Protein AF-A0AAN8DSF7-F1 (afdb_monomer_lite)

Secondary structure (DSSP, 8-state):
----TT-----HHHHHHHHHHHHHHHHHHHHHHHHHHHHHHHHHHHHHHHHHHHHHHHHHHHHHHHHHHHHHHHHHHHHHHHHHHHHHHHHHHHHHHHHHHHHHHHHHHHHHHHHHHHHHT---HHHHHHHHHHHHTSPPP-TT---------TTHHHHHHHHHHHHHHHHHHHHHHHHHHHS---PPP-SHHHHHTT---EEE-GGGS-TTEEEETTTTEEEE--SPPP---S--HHHHHHHHHHHHHHHHHHHHHHHHHHTT-TTS-TTT---------HHHHHHHS-S-------TTTEEE-

pLDDT: mean 76.35, std 17.55, range [38.53, 97.81]

Radius of gyration: 50.3 Å; chains: 1; bounding box: 109×55×156 Å

Sequence (305 aa):
MDEHKGHDTVSAAAERKDKQKEFGKKKLTYLKGMQKKEKQLQQLKQQIKALQFSGDAAVDQNEKAYAEMVRMADERRCATKDLIRVQQKAVVSRAEALVDRLEKDISELRKGQDDLKQLSLTEDHIHFLQSCQAIFDCGEADLSSDVDIEQQTPFDFVKRAISDLRDRMENVSIAIAEISQTIQADPDPQTRQELSLYSSSLSLDPNTAFENLLLSEGNRKGVKALGDLPVFAESSPNTLTEFISGQTKKLKNLCNKEKIELLRDPEKNLLWKRPTRKTISRMYLLTKYPGDTTMEVDPNTATLK

Organism: Champsocephalus gunnari (NCBI:txid52237)

Structure (mmCIF, N/CA/C/O backbone):
data_AF-A0AAN8DSF7-F1
#
_entry.id   AF-A0AAN8DSF7-F1
#
loop_
_atom_site.group_PDB
_atom_site.id
_atom_site.type_symbol
_atom_site.label_atom_id
_atom_site.label_alt_id
_atom_site.label_comp_id
_atom_site.label_asym_id
_atom_site.label_entity_id
_atom_site.label_seq_id
_atom_site.pdbx_PDB_ins_code
_atom_site.Cartn_x
_atom_site.Cartn_y
_atom_site.Cartn_z
_atom_site.occupancy
_atom_site.B_iso_or_equiv
_atom_site.auth_seq_id
_atom_site.auth_comp_id
_atom_site.auth_asym_id
_atom_site.auth_atom_id
_atom_site.pdbx_PDB_model_num
ATOM 1 N N . MET A 1 1 ? -51.689 -4.131 87.679 1.00 47.12 1 MET A N 1
ATOM 2 C CA . MET A 1 1 ? -52.128 -3.731 86.327 1.00 47.12 1 MET A CA 1
ATOM 3 C C . MET A 1 1 ? -51.506 -2.370 86.092 1.00 47.12 1 MET A C 1
ATOM 5 O O . MET A 1 1 ? -52.130 -1.362 86.386 1.00 47.12 1 MET A O 1
ATOM 9 N N . ASP A 1 2 ? -50.219 -2.387 85.747 1.00 44.38 2 ASP A N 1
ATOM 10 C CA . ASP A 1 2 ? -49.396 -1.191 85.574 1.00 44.38 2 ASP A CA 1
ATOM 11 C C . ASP A 1 2 ? -49.855 -0.402 84.351 1.00 44.38 2 ASP A C 1
ATOM 13 O O . ASP A 1 2 ? -49.951 -0.930 83.241 1.00 44.38 2 ASP A O 1
ATOM 17 N N . GLU A 1 3 ? -50.150 0.873 84.580 1.00 53.06 3 GLU A N 1
ATOM 18 C CA . GLU A 1 3 ? -50.449 1.853 83.549 1.00 53.06 3 GLU A CA 1
ATOM 19 C C . GLU A 1 3 ? -49.159 2.266 82.825 1.00 53.06 3 GLU A C 1
ATOM 21 O O . GLU A 1 3 ? -48.517 3.253 83.173 1.00 53.06 3 GLU A O 1
ATOM 26 N N . HIS A 1 4 ? -48.817 1.567 81.743 1.00 54.88 4 HIS A N 1
ATOM 27 C CA . HIS A 1 4 ? -47.947 2.124 80.707 1.00 54.88 4 HIS A CA 1
ATOM 28 C C . HIS A 1 4 ? -48.800 2.657 79.546 1.00 54.88 4 HIS A C 1
ATOM 30 O O . HIS A 1 4 ? -49.004 2.018 78.519 1.00 54.88 4 HIS A O 1
ATOM 36 N N . LYS A 1 5 ? -49.328 3.872 79.731 1.00 57.00 5 LYS A N 1
ATOM 37 C CA . LYS A 1 5 ? -50.212 4.613 78.804 1.00 57.00 5 LYS A CA 1
ATOM 38 C C . LYS A 1 5 ? -49.455 5.321 77.664 1.00 57.00 5 LYS A C 1
ATOM 40 O O . LYS A 1 5 ? -49.836 6.407 77.239 1.00 57.00 5 LYS A O 1
ATOM 45 N N . GLY A 1 6 ? -48.345 4.740 77.208 1.00 57.25 6 GLY A N 1
ATOM 46 C CA . GLY A 1 6 ? -47.413 5.397 76.283 1.00 57.25 6 GLY A CA 1
ATOM 47 C C . GLY A 1 6 ? -47.207 4.701 74.940 1.00 57.25 6 GLY A C 1
ATOM 48 O O . GLY A 1 6 ? -46.442 5.215 74.129 1.00 57.25 6 GLY A O 1
ATOM 49 N N . HIS A 1 7 ? -47.817 3.536 74.699 1.00 61.38 7 HIS A N 1
ATOM 50 C CA . HIS A 1 7 ? -47.551 2.748 73.492 1.00 61.38 7 HIS A CA 1
ATOM 51 C C . HIS A 1 7 ? -48.853 2.429 72.768 1.00 61.38 7 HIS A C 1
ATOM 53 O O . HIS A 1 7 ? -49.717 1.724 73.294 1.00 61.38 7 HIS A O 1
ATOM 59 N N . ASP A 1 8 ? -48.969 2.936 71.545 1.00 61.81 8 ASP A N 1
ATOM 60 C CA . ASP A 1 8 ? -50.033 2.543 70.633 1.00 61.81 8 ASP A CA 1
ATOM 61 C C . ASP A 1 8 ? -49.843 1.059 70.284 1.00 61.81 8 ASP A C 1
ATOM 63 O O . ASP A 1 8 ? -48.877 0.665 69.625 1.00 61.81 8 ASP A O 1
ATOM 67 N N . THR A 1 9 ? -50.703 0.210 70.844 1.00 68.75 9 THR A N 1
ATOM 68 C CA . THR A 1 9 ? -50.577 -1.246 70.746 1.00 68.75 9 THR A CA 1
ATOM 69 C C . THR A 1 9 ? -51.480 -1.728 69.620 1.00 68.75 9 THR A C 1
ATOM 71 O O . THR A 1 9 ? -52.678 -1.936 69.803 1.00 68.75 9 THR A O 1
ATOM 74 N N . VAL A 1 10 ? -50.911 -1.894 68.427 1.00 76.94 10 VAL A N 1
ATOM 75 C CA . VAL A 1 10 ? -51.631 -2.410 67.255 1.00 76.94 10 VAL A CA 1
ATOM 76 C C . VAL A 1 10 ? -51.687 -3.941 67.250 1.00 76.94 10 VAL A C 1
ATOM 78 O O . VAL A 1 10 ? -50.727 -4.627 67.599 1.00 76.94 10 VAL A O 1
ATOM 81 N N . SER A 1 11 ? -52.818 -4.505 66.813 1.00 84.69 11 SER A N 1
ATOM 82 C CA . SER A 1 11 ? -52.944 -5.954 66.603 1.00 84.69 11 SER A CA 1
ATOM 83 C C . SER A 1 11 ? -52.014 -6.425 65.481 1.00 84.69 11 SER A C 1
ATOM 85 O O . SER A 1 11 ? -51.945 -5.802 64.419 1.00 84.69 11 SER A O 1
ATOM 87 N N . ALA A 1 12 ? -51.380 -7.588 65.659 1.00 84.06 12 ALA A N 1
ATOM 88 C CA . ALA A 1 12 ? -50.521 -8.212 64.649 1.00 84.06 12 ALA A CA 1
ATOM 89 C C . ALA A 1 12 ? -51.209 -8.381 63.276 1.00 84.06 12 ALA A C 1
ATOM 91 O O . ALA A 1 12 ? -50.548 -8.332 62.238 1.00 84.06 12 ALA A O 1
ATOM 92 N N . ALA A 1 13 ? -52.538 -8.545 63.242 1.00 87.88 13 ALA A N 1
ATOM 93 C CA . ALA A 1 13 ? -53.300 -8.631 61.995 1.00 87.88 13 ALA A CA 1
ATOM 94 C C . ALA A 1 13 ? -53.377 -7.285 61.245 1.00 87.88 13 ALA A C 1
ATOM 96 O O . ALA A 1 13 ? -53.315 -7.268 60.013 1.00 87.88 13 ALA A O 1
ATOM 97 N N . ALA A 1 14 ? -53.485 -6.168 61.974 1.00 86.25 14 ALA A N 1
ATOM 98 C CA . ALA A 1 14 ? -53.486 -4.824 61.398 1.00 86.25 14 ALA A CA 1
ATOM 99 C C . ALA A 1 14 ? -52.092 -4.462 60.856 1.00 86.25 14 ALA A C 1
ATOM 101 O O . ALA A 1 14 ? -51.975 -4.118 59.680 1.00 86.25 14 ALA A O 1
ATOM 102 N N . GLU A 1 15 ? -51.038 -4.685 61.652 1.00 88.69 15 GLU A N 1
ATOM 103 C CA . GLU A 1 15 ? -49.641 -4.466 61.239 1.00 88.69 15 GLU A CA 1
ATOM 104 C C . GLU A 1 15 ? -49.281 -5.311 60.003 1.00 88.69 15 GLU A C 1
ATOM 106 O O . GLU A 1 15 ? -48.722 -4.808 59.026 1.00 88.69 15 GLU A O 1
ATOM 111 N N . ARG A 1 16 ? -49.685 -6.592 59.971 1.00 91.38 16 ARG A N 1
ATOM 112 C CA . ARG A 1 16 ? -49.489 -7.462 58.798 1.00 91.38 16 ARG A CA 1
ATOM 113 C C . ARG A 1 16 ? -50.164 -6.900 57.550 1.00 91.38 16 ARG A C 1
ATOM 115 O O . ARG A 1 16 ? -49.560 -6.928 56.479 1.00 91.38 16 ARG A O 1
ATOM 122 N N . LYS A 1 17 ? -51.403 -6.409 57.659 1.00 92.12 17 LYS A N 1
ATOM 123 C CA . LYS A 1 17 ? -52.155 -5.852 56.523 1.00 92.12 17 LYS A CA 1
ATOM 124 C C . LYS A 1 17 ? -51.461 -4.617 55.948 1.00 92.12 17 LYS A C 1
ATOM 126 O O . LYS A 1 17 ? -51.381 -4.486 54.725 1.00 92.12 17 LYS A O 1
ATOM 131 N N . ASP A 1 18 ? -50.927 -3.746 56.798 1.00 89.88 18 ASP A N 1
ATOM 132 C CA . ASP A 1 18 ? -50.206 -2.555 56.349 1.00 89.88 18 ASP A CA 1
ATOM 133 C C . ASP A 1 18 ? -48.831 -2.895 55.767 1.00 89.88 18 ASP A C 1
ATOM 135 O O . ASP A 1 18 ? -48.509 -2.431 54.665 1.00 89.88 18 ASP A O 1
ATOM 139 N N . LYS A 1 19 ? -48.086 -3.829 56.376 1.00 93.06 19 LYS A N 1
ATOM 140 C CA . LYS A 1 19 ? -46.865 -4.383 55.768 1.00 93.06 19 LYS A CA 1
ATOM 141 C C . LYS A 1 19 ? -47.146 -5.023 54.413 1.00 93.06 19 LYS A C 1
ATOM 143 O O . LYS A 1 19 ? -46.382 -4.828 53.474 1.00 93.06 19 LYS A O 1
ATOM 148 N N . GLN A 1 20 ? -48.265 -5.724 54.249 1.00 91.50 20 GLN A N 1
ATOM 149 C CA . GLN A 1 20 ? -48.623 -6.368 52.984 1.00 91.50 20 GLN A CA 1
ATOM 150 C C . GLN A 1 20 ? -48.912 -5.355 51.861 1.00 91.50 20 GLN A C 1
ATOM 152 O O . GLN A 1 20 ? -48.559 -5.605 50.704 1.00 91.50 20 GLN A O 1
ATOM 157 N N . LYS A 1 21 ? -49.452 -4.170 52.189 1.00 92.81 21 LYS A N 1
ATOM 158 C CA . LYS A 1 21 ? -49.548 -3.044 51.240 1.00 92.81 21 LYS A CA 1
ATOM 159 C C . LYS A 1 21 ? -48.166 -2.494 50.869 1.00 92.81 21 LYS A C 1
ATOM 161 O O . LYS A 1 21 ? -47.919 -2.243 49.688 1.00 92.81 21 LYS A O 1
ATOM 166 N N . GLU A 1 22 ? -47.256 -2.322 51.836 1.00 93.75 22 GLU A N 1
ATOM 167 C CA . GLU A 1 22 ? -45.863 -1.922 51.559 1.00 93.75 22 GLU A CA 1
ATOM 168 C C . GLU A 1 22 ? -45.143 -2.939 50.664 1.00 93.75 22 GLU A C 1
ATOM 170 O O . GLU A 1 22 ? -44.497 -2.547 49.690 1.00 93.75 22 GLU A O 1
ATOM 175 N N . PHE A 1 23 ? -45.308 -4.239 50.926 1.00 93.00 23 PHE A N 1
ATOM 176 C CA . PHE A 1 23 ? -44.781 -5.314 50.082 1.00 93.00 23 PHE A CA 1
ATOM 177 C C . PHE A 1 23 ? -45.303 -5.214 48.648 1.00 93.00 23 PHE A C 1
ATOM 179 O O . PHE A 1 23 ? -44.517 -5.329 47.707 1.00 93.00 23 PHE A O 1
ATOM 186 N N . GLY A 1 24 ? -46.599 -4.944 48.462 1.00 93.81 24 GLY A N 1
ATOM 187 C CA . GLY A 1 24 ? -47.187 -4.713 47.140 1.00 93.81 24 GLY A CA 1
ATOM 188 C C . GLY A 1 24 ? -46.525 -3.549 46.393 1.00 93.81 24 GLY A C 1
ATOM 189 O O . GLY A 1 24 ? -46.133 -3.702 45.233 1.00 93.81 24 GLY A O 1
ATOM 190 N N . LYS A 1 25 ? -46.313 -2.411 47.072 1.00 94.50 25 LYS A N 1
ATOM 191 C CA . LYS A 1 25 ? -45.595 -1.250 46.511 1.00 94.50 25 LYS A CA 1
ATOM 192 C C . LYS A 1 25 ? -44.149 -1.604 46.149 1.00 94.50 25 LYS A C 1
ATOM 194 O O . LYS A 1 25 ? -43.710 -1.315 45.039 1.00 94.50 25 LYS A O 1
ATOM 199 N N . LYS A 1 26 ? -43.424 -2.279 47.049 1.00 95.38 26 LYS A N 1
ATOM 200 C CA . LYS A 1 26 ? -42.032 -2.709 46.834 1.00 95.38 26 LYS A CA 1
ATOM 201 C C . LYS A 1 26 ? -41.919 -3.675 45.648 1.00 95.38 26 LYS A C 1
ATOM 203 O O . LYS A 1 26 ? -41.046 -3.496 44.803 1.00 95.38 26 LYS A O 1
ATOM 208 N N . LYS A 1 27 ? -42.836 -4.645 45.538 1.00 95.88 27 LYS A N 1
ATOM 209 C CA . LYS A 1 27 ? -42.926 -5.593 44.415 1.00 95.88 27 LYS A CA 1
ATOM 210 C C . LYS A 1 27 ? -43.109 -4.865 43.084 1.00 95.88 27 LYS A C 1
ATOM 212 O O . LYS A 1 27 ? -42.399 -5.164 42.129 1.00 95.88 27 LYS A O 1
ATOM 217 N N . LEU A 1 28 ? -44.003 -3.875 43.029 1.00 96.50 28 LEU A N 1
ATOM 218 C CA . LEU A 1 28 ? -44.205 -3.065 41.825 1.00 96.50 28 LEU A CA 1
ATOM 219 C C . LEU A 1 28 ? -42.947 -2.262 41.455 1.00 96.50 28 LEU A C 1
ATOM 221 O O . LEU A 1 28 ? -42.597 -2.184 40.278 1.00 96.50 28 LEU A O 1
ATOM 225 N N . THR A 1 29 ? -42.242 -1.702 42.443 1.00 96.62 29 THR A N 1
ATOM 226 C CA . THR A 1 29 ? -40.963 -1.010 42.223 1.00 96.62 29 THR A CA 1
ATOM 227 C C . THR A 1 29 ? -39.908 -1.944 41.633 1.00 96.62 29 THR A C 1
ATOM 229 O O . THR A 1 29 ? -39.244 -1.564 40.669 1.00 96.62 29 THR A O 1
ATOM 232 N N . TYR A 1 30 ? -39.782 -3.174 42.147 1.00 96.00 30 TYR A N 1
ATOM 233 C CA . TYR A 1 30 ? -38.860 -4.167 41.588 1.00 96.00 30 TYR A CA 1
ATOM 234 C C . TYR A 1 30 ? -39.216 -4.544 40.149 1.00 96.00 30 TYR A C 1
ATOM 236 O O . TYR A 1 30 ? -38.328 -4.542 39.301 1.00 96.00 30 TYR A O 1
ATOM 244 N N . LEU A 1 31 ? -40.496 -4.788 39.846 1.00 96.75 31 LEU A N 1
ATOM 245 C CA . LEU A 1 31 ? -40.939 -5.113 38.484 1.00 96.75 31 LEU A CA 1
ATOM 246 C C . LEU A 1 31 ? -40.618 -3.987 37.489 1.00 96.75 31 LEU A C 1
ATOM 248 O O . LEU A 1 31 ? -40.045 -4.243 36.433 1.00 96.75 31 LEU A O 1
ATOM 252 N N . LYS A 1 32 ? -40.908 -2.729 37.848 1.00 96.75 32 LYS A N 1
ATOM 253 C CA . LYS A 1 32 ? -40.559 -1.561 37.017 1.00 96.75 32 LYS A CA 1
ATOM 254 C C . LYS A 1 32 ? -39.046 -1.418 36.835 1.00 96.75 32 LYS A C 1
ATOM 256 O O . LYS A 1 32 ? -38.578 -1.106 35.741 1.00 96.75 32 LYS A O 1
ATOM 261 N N . GLY A 1 33 ? -38.277 -1.641 37.903 1.00 97.62 33 GLY A N 1
ATOM 262 C CA . GLY A 1 33 ? -36.816 -1.605 37.867 1.00 97.62 33 GLY A CA 1
ATOM 263 C C . GLY A 1 33 ? -36.230 -2.674 36.945 1.00 97.62 33 GLY A C 1
ATOM 264 O O . GLY A 1 33 ? -35.367 -2.364 36.127 1.00 97.62 33 GLY A O 1
ATOM 265 N N . MET A 1 34 ? -36.744 -3.901 37.033 1.00 97.00 34 MET A N 1
ATOM 266 C CA . MET A 1 34 ? -36.345 -5.032 36.197 1.00 97.00 34 MET A CA 1
ATOM 267 C C . MET A 1 34 ? -36.630 -4.759 34.719 1.00 97.00 34 MET A C 1
ATOM 269 O O . MET A 1 34 ? -35.710 -4.828 33.913 1.00 97.00 34 MET A O 1
ATOM 273 N N . GLN A 1 35 ? -37.840 -4.305 34.380 1.00 97.12 35 GLN A N 1
ATOM 274 C CA . GLN A 1 35 ? -38.197 -3.956 33.001 1.00 97.12 35 GLN A CA 1
ATOM 275 C C . GLN A 1 35 ? -37.290 -2.851 32.427 1.00 97.12 35 GLN A C 1
ATOM 277 O O . GLN A 1 35 ? -36.843 -2.919 31.281 1.00 97.12 35 GLN A O 1
ATOM 282 N N . LYS A 1 36 ? -36.969 -1.824 33.230 1.00 97.62 36 LYS A N 1
ATOM 283 C CA . LYS A 1 36 ? -36.028 -0.770 32.821 1.00 97.62 36 LYS A CA 1
ATOM 284 C C . LYS A 1 36 ? -34.630 -1.342 32.564 1.00 97.62 36 LYS A C 1
ATOM 286 O O . LYS A 1 36 ? -34.002 -0.968 31.576 1.00 97.62 36 LYS A O 1
ATOM 291 N N . LYS A 1 37 ? -34.148 -2.233 33.434 1.00 97.06 37 LYS A N 1
ATOM 292 C CA . LYS A 1 37 ? -32.833 -2.876 33.308 1.00 97.06 37 LYS A CA 1
ATOM 293 C C . LYS A 1 37 ? -32.760 -3.819 32.106 1.00 97.06 37 LYS A C 1
ATOM 295 O O . LYS A 1 37 ? -31.761 -3.783 31.399 1.00 97.06 37 LYS A O 1
ATOM 300 N N . GLU A 1 38 ? -33.814 -4.577 31.819 1.00 97.06 38 GLU A N 1
ATOM 301 C CA . GLU A 1 38 ? -33.919 -5.414 30.614 1.00 97.06 38 GLU A CA 1
ATOM 302 C C . GLU A 1 38 ? -33.838 -4.572 29.338 1.00 97.06 38 GLU A C 1
ATOM 304 O O . GLU A 1 38 ? -33.062 -4.894 28.438 1.00 97.06 38 GLU A O 1
ATOM 309 N N . LYS A 1 39 ? -34.553 -3.438 29.288 1.00 97.38 39 LYS A N 1
ATOM 310 C CA . LYS A 1 39 ? -34.472 -2.502 28.157 1.00 97.38 39 LYS A CA 1
ATOM 311 C C . LYS A 1 39 ? -33.063 -1.924 27.989 1.00 97.38 39 LYS A C 1
ATOM 313 O O . LYS A 1 39 ? -32.550 -1.877 26.875 1.00 97.38 39 LYS A O 1
ATOM 318 N N . GLN A 1 40 ? -32.422 -1.514 29.087 1.00 96.38 40 GLN A N 1
ATOM 319 C CA . GLN A 1 40 ? -31.035 -1.029 29.064 1.00 96.38 40 GLN A CA 1
ATOM 320 C C . GLN A 1 40 ? -30.061 -2.109 28.575 1.00 96.38 40 GLN A C 1
ATOM 322 O O . GLN A 1 40 ? -29.182 -1.818 27.770 1.00 96.38 40 GLN A O 1
ATOM 327 N N . LEU A 1 41 ? -30.237 -3.357 29.017 1.00 96.38 41 LEU A N 1
ATOM 328 C CA . LEU A 1 41 ? -29.409 -4.485 28.598 1.00 96.38 41 LEU A CA 1
ATOM 329 C C . LEU A 1 41 ? -29.556 -4.771 27.099 1.00 96.38 41 LEU A C 1
ATOM 331 O O . LEU A 1 41 ? -28.557 -4.997 26.419 1.00 96.38 41 LEU A O 1
ATOM 335 N N . GLN A 1 42 ? -30.782 -4.754 26.573 1.00 96.50 42 GLN A N 1
ATOM 336 C CA . GLN A 1 42 ? -31.028 -4.927 25.139 1.00 96.50 42 GLN A CA 1
ATOM 337 C C . GLN A 1 42 ? -30.379 -3.809 24.316 1.00 96.50 42 GLN A C 1
ATOM 339 O O . GLN A 1 42 ? -29.700 -4.097 23.332 1.00 96.50 42 GLN A O 1
ATOM 344 N N . GLN A 1 43 ? -30.526 -2.555 24.752 1.00 97.38 43 GLN A N 1
ATOM 345 C CA . GLN A 1 43 ? -29.904 -1.409 24.091 1.00 97.38 43 GLN A CA 1
ATOM 346 C C . GLN A 1 43 ? -28.374 -1.523 24.081 1.00 97.38 43 GLN A C 1
ATOM 348 O O . GLN A 1 43 ? -27.758 -1.337 23.035 1.00 97.38 43 GLN A O 1
ATOM 353 N N . LEU A 1 44 ? -27.764 -1.895 25.211 1.00 96.06 44 LEU A N 1
ATOM 354 C CA . LEU A 1 44 ? -26.314 -2.057 25.306 1.00 96.06 44 LEU A CA 1
ATOM 355 C C . LEU A 1 44 ? -25.809 -3.182 24.392 1.00 96.06 44 LEU A C 1
ATOM 357 O O . LEU A 1 44 ? -24.833 -2.999 23.673 1.00 96.06 44 LEU A O 1
ATOM 361 N N . LYS A 1 45 ? -26.509 -4.324 24.348 1.00 95.88 45 LYS A N 1
ATOM 362 C CA . LYS A 1 45 ? -26.184 -5.420 23.419 1.00 95.88 45 LYS A CA 1
ATOM 363 C C . LYS A 1 45 ? -26.230 -4.970 21.959 1.00 95.88 45 LYS A C 1
ATOM 365 O O . LYS A 1 45 ? -25.397 -5.398 21.166 1.00 95.88 45 LYS A O 1
ATOM 370 N N . GLN A 1 46 ? -27.193 -4.125 21.597 1.00 96.56 46 GLN A N 1
ATOM 371 C CA . GLN A 1 46 ? -27.287 -3.585 20.244 1.00 96.56 46 GLN A CA 1
ATOM 372 C C . GLN A 1 46 ? -26.153 -2.597 19.944 1.00 96.56 46 GLN A C 1
ATOM 374 O O . GLN A 1 46 ? -25.582 -2.657 18.860 1.00 96.56 46 GLN A O 1
ATOM 379 N N . GLN A 1 47 ? -25.791 -1.738 20.900 1.00 96.25 47 GLN A N 1
ATOM 380 C CA . GLN A 1 47 ? -24.666 -0.808 20.760 1.00 96.25 47 GLN A CA 1
ATOM 381 C C . GLN A 1 47 ? -23.329 -1.537 20.601 1.00 96.25 47 GLN A C 1
ATOM 383 O O . GLN A 1 47 ? -22.550 -1.164 19.734 1.00 96.25 47 GLN A O 1
ATOM 388 N N . ILE A 1 48 ? -23.093 -2.605 21.372 1.00 93.62 48 ILE A N 1
ATOM 389 C CA . ILE A 1 48 ? -21.889 -3.440 21.239 1.00 93.62 48 ILE A CA 1
ATOM 390 C C . ILE A 1 48 ? -21.803 -4.033 19.830 1.00 93.62 48 ILE A C 1
ATOM 392 O O . ILE A 1 48 ? -20.772 -3.909 19.179 1.00 93.62 48 ILE A O 1
ATOM 396 N N . LYS A 1 49 ? -22.897 -4.614 19.324 1.00 95.56 49 LYS A N 1
ATOM 397 C CA . LYS A 1 49 ? -22.931 -5.151 17.955 1.00 95.56 49 LYS A CA 1
ATOM 398 C C . LYS A 1 49 ? -22.686 -4.070 16.906 1.00 95.56 49 LYS A C 1
ATOM 400 O O . LYS A 1 49 ? -21.933 -4.294 15.970 1.00 95.56 49 LYS A O 1
ATOM 405 N N . ALA A 1 50 ? -23.317 -2.906 17.054 1.00 96.50 50 ALA A N 1
ATOM 406 C CA . ALA A 1 50 ? -23.122 -1.791 16.133 1.00 96.50 50 ALA A CA 1
ATOM 407 C C . ALA A 1 50 ? -21.663 -1.310 16.123 1.00 96.50 50 ALA A C 1
ATOM 409 O O . ALA A 1 50 ? -21.129 -1.027 15.056 1.00 96.50 50 ALA A O 1
ATOM 410 N N . LEU A 1 51 ? -21.011 -1.268 17.290 1.00 93.88 51 LEU A N 1
ATOM 411 C CA . LEU A 1 51 ? -19.595 -0.933 17.408 1.00 93.88 51 LEU A CA 1
ATOM 412 C C . LEU A 1 51 ? -18.707 -1.979 16.723 1.00 93.88 51 LEU A C 1
ATOM 414 O O . LEU A 1 51 ? -17.804 -1.596 15.990 1.00 93.88 51 LEU A O 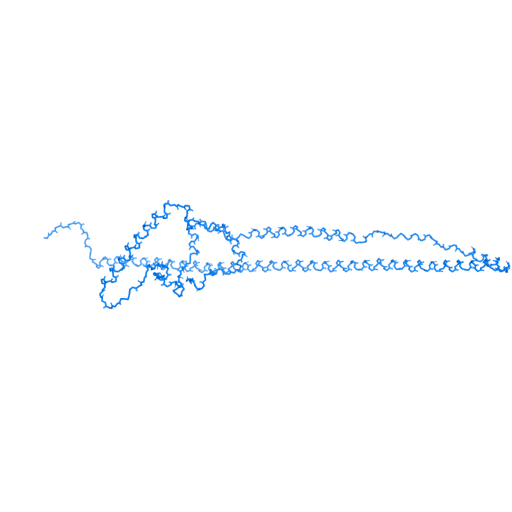1
ATOM 418 N N . GLN A 1 52 ? -18.991 -3.272 16.912 1.00 93.69 52 GLN A N 1
ATOM 419 C CA . GLN A 1 52 ? -18.276 -4.359 16.232 1.00 93.69 52 GLN A CA 1
ATOM 420 C C . GLN A 1 52 ? -18.380 -4.225 14.709 1.00 93.69 52 GLN A C 1
ATOM 422 O O . GLN A 1 52 ? -17.358 -4.107 14.045 1.00 93.69 52 GLN A O 1
ATOM 427 N N . PHE A 1 53 ? -19.598 -4.105 14.168 1.00 96.75 53 PHE A N 1
ATOM 428 C CA . PHE A 1 53 ? -19.797 -3.909 12.728 1.00 96.75 53 PHE A CA 1
ATOM 429 C C . PHE A 1 53 ? -19.124 -2.639 12.199 1.00 96.75 53 PHE A C 1
ATOM 431 O O . PHE A 1 53 ? -18.604 -2.634 11.088 1.00 96.75 53 PHE A O 1
ATOM 438 N N . SER A 1 54 ? -19.140 -1.553 12.976 1.00 96.00 54 SER A N 1
ATOM 439 C CA . SER A 1 54 ? -18.448 -0.320 12.602 1.00 96.00 54 SER A CA 1
ATOM 440 C C . SER A 1 54 ? -16.929 -0.500 12.572 1.00 96.00 54 SER A C 1
ATOM 442 O O . SER A 1 54 ? -16.281 0.100 11.719 1.00 96.00 54 SER A O 1
ATOM 444 N N . GLY A 1 55 ? -16.370 -1.284 13.497 1.00 92.12 55 GLY A N 1
ATOM 445 C CA . GLY A 1 55 ? -14.950 -1.627 13.526 1.00 92.12 55 GLY A CA 1
ATOM 446 C C . GLY A 1 55 ? -14.552 -2.473 12.320 1.00 92.12 55 GLY A C 1
ATOM 447 O O . GLY A 1 55 ? -13.636 -2.091 11.597 1.00 92.12 55 GLY A O 1
ATOM 448 N N . ASP A 1 56 ? -15.296 -3.547 12.050 1.00 95.56 56 ASP A N 1
ATOM 449 C CA . ASP A 1 56 ? -15.068 -4.423 10.893 1.00 95.56 56 ASP A CA 1
ATOM 450 C C . ASP A 1 56 ? -15.141 -3.632 9.578 1.00 95.56 56 ASP A C 1
ATOM 452 O O . ASP A 1 56 ? -14.251 -3.723 8.737 1.00 95.56 56 ASP A O 1
ATOM 456 N N . ALA A 1 57 ? -16.146 -2.760 9.432 1.00 96.81 57 ALA A N 1
ATOM 457 C CA . ALA A 1 57 ? -16.280 -1.910 8.252 1.00 96.81 57 ALA A CA 1
ATOM 458 C C . ALA A 1 57 ? -15.104 -0.931 8.079 1.00 96.81 57 ALA A C 1
ATOM 460 O O . ALA A 1 57 ? -14.711 -0.646 6.947 1.00 96.81 57 ALA A O 1
ATOM 461 N N . ALA A 1 58 ? -14.542 -0.406 9.173 1.00 93.44 58 ALA A N 1
ATOM 462 C CA . ALA A 1 58 ? -13.371 0.465 9.114 1.00 93.44 58 ALA A CA 1
ATOM 463 C C . ALA A 1 58 ? -12.109 -0.305 8.687 1.00 93.44 58 ALA A C 1
ATOM 465 O O . ALA A 1 58 ? -11.323 0.215 7.893 1.00 93.44 58 ALA A O 1
ATOM 466 N N . VAL A 1 59 ? -11.940 -1.545 9.162 1.00 94.19 59 VAL A N 1
ATOM 467 C CA . VAL A 1 59 ? -10.856 -2.444 8.731 1.00 94.19 59 VAL A CA 1
ATOM 468 C C . VAL A 1 59 ? -11.000 -2.783 7.247 1.00 94.19 59 VAL A C 1
ATOM 470 O O . VAL A 1 59 ? -10.055 -2.587 6.490 1.00 94.19 59 VAL A O 1
ATOM 473 N N . ASP A 1 60 ? -12.189 -3.180 6.795 1.00 97.00 60 ASP A N 1
ATOM 474 C CA . ASP A 1 60 ? -12.440 -3.499 5.384 1.00 97.00 60 ASP A CA 1
ATOM 475 C C . ASP A 1 60 ? -12.152 -2.308 4.457 1.00 97.00 60 ASP A C 1
ATOM 477 O O . ASP A 1 60 ? -11.570 -2.461 3.380 1.00 97.00 60 ASP A O 1
ATOM 481 N N . GLN A 1 61 ? -12.543 -1.097 4.865 1.00 95.62 61 GLN A N 1
ATOM 482 C CA . GLN A 1 61 ? -12.237 0.121 4.112 1.00 95.62 61 GLN A CA 1
ATOM 483 C C . GLN A 1 61 ? -10.734 0.407 4.061 1.00 95.62 61 GLN A C 1
ATOM 485 O O . GLN A 1 61 ? -10.235 0.823 3.014 1.00 95.62 61 GLN A O 1
ATOM 490 N N . ASN A 1 62 ? -10.019 0.175 5.164 1.00 93.44 62 ASN A N 1
ATOM 491 C CA . ASN A 1 62 ? -8.570 0.321 5.228 1.00 93.44 62 ASN A CA 1
ATOM 492 C C . ASN A 1 62 ? -7.873 -0.654 4.266 1.00 93.44 62 ASN A C 1
ATOM 494 O O . ASN A 1 62 ? -7.120 -0.217 3.394 1.00 93.44 62 ASN A O 1
ATOM 498 N N . GLU A 1 63 ? -8.201 -1.944 4.351 1.00 96.38 63 GLU A N 1
ATOM 499 C CA . GLU A 1 63 ? -7.649 -2.992 3.486 1.00 96.38 63 GLU A CA 1
ATOM 500 C C . GLU A 1 63 ? -7.926 -2.712 2.006 1.00 96.38 63 GLU A C 1
ATOM 502 O O . GLU A 1 63 ? -7.030 -2.793 1.160 1.00 96.38 63 GLU A O 1
ATOM 507 N N . LYS A 1 64 ? -9.154 -2.293 1.679 1.00 97.62 64 LYS A N 1
ATOM 508 C CA . LYS A 1 64 ? -9.520 -1.916 0.311 1.00 97.62 64 LYS A CA 1
ATOM 509 C C . LYS A 1 64 ? -8.683 -0.743 -0.205 1.00 97.62 64 LYS A C 1
ATOM 511 O O . LYS A 1 64 ? -8.191 -0.802 -1.333 1.00 97.62 64 LYS A O 1
ATOM 516 N N . ALA A 1 65 ? -8.499 0.303 0.602 1.00 94.12 65 ALA A N 1
ATOM 517 C CA . ALA A 1 65 ? -7.695 1.459 0.217 1.00 94.12 65 ALA A CA 1
ATOM 518 C C . ALA A 1 65 ? -6.231 1.067 -0.056 1.00 94.12 65 ALA A C 1
ATOM 520 O O . ALA A 1 65 ? -5.655 1.491 -1.061 1.00 94.12 65 ALA A O 1
ATOM 521 N N . TYR A 1 66 ? -5.636 0.216 0.786 1.00 93.88 66 TYR A N 1
ATOM 522 C CA . TYR A 1 66 ? -4.279 -0.291 0.561 1.00 93.88 66 TYR A CA 1
ATOM 523 C C . TYR A 1 66 ? -4.171 -1.164 -0.686 1.00 93.88 66 TYR A C 1
ATOM 525 O O . TYR A 1 66 ? -3.247 -0.971 -1.479 1.00 93.88 66 TYR A O 1
ATOM 533 N N . ALA A 1 67 ? -5.125 -2.067 -0.915 1.00 97.06 67 ALA A N 1
ATOM 534 C CA . ALA A 1 67 ? -5.152 -2.890 -2.121 1.00 97.06 67 ALA A CA 1
ATOM 535 C C . ALA A 1 67 ? -5.205 -2.032 -3.399 1.00 97.06 67 ALA A C 1
ATOM 537 O O . ALA A 1 67 ? -4.473 -2.289 -4.360 1.00 97.06 67 ALA A O 1
ATOM 538 N N . GLU A 1 68 ? -6.020 -0.974 -3.405 1.00 96.94 68 GLU A N 1
ATOM 539 C CA . GLU A 1 68 ? -6.106 -0.031 -4.523 1.00 96.94 68 GLU A CA 1
ATOM 540 C C . GLU A 1 68 ? -4.797 0.744 -4.735 1.00 96.94 68 GLU A C 1
ATOM 542 O O . GLU A 1 68 ? -4.334 0.853 -5.874 1.00 96.94 68 GLU A O 1
ATOM 547 N N . MET A 1 69 ? -4.165 1.234 -3.661 1.00 93.56 69 MET A N 1
ATOM 548 C CA . MET A 1 69 ? -2.868 1.920 -3.732 1.00 93.56 69 MET A CA 1
ATOM 549 C C . MET A 1 69 ? -1.774 1.019 -4.316 1.00 93.56 69 MET A C 1
ATOM 551 O O . MET A 1 69 ? -1.053 1.440 -5.225 1.00 93.56 69 MET A O 1
ATOM 555 N N . VAL A 1 70 ? -1.680 -0.229 -3.847 1.00 95.25 70 VAL A N 1
ATOM 556 C CA . VAL A 1 70 ? -0.710 -1.212 -4.352 1.00 95.25 70 VAL A CA 1
ATOM 557 C C . VAL A 1 70 ? -0.948 -1.498 -5.832 1.00 95.25 70 VAL A C 1
ATOM 559 O O . VAL A 1 70 ? 0.002 -1.462 -6.616 1.00 95.25 70 VAL A O 1
ATOM 562 N N . ARG A 1 71 ? -2.206 -1.717 -6.239 1.00 97.81 71 ARG A N 1
ATOM 563 C CA . ARG A 1 71 ? -2.557 -1.962 -7.645 1.00 97.81 71 ARG A CA 1
ATOM 564 C C . ARG A 1 71 ? -2.126 -0.801 -8.543 1.00 97.81 71 ARG A C 1
ATOM 566 O O . ARG A 1 71 ? -1.457 -1.025 -9.548 1.00 97.81 71 ARG A O 1
ATOM 573 N N . MET A 1 72 ? -2.464 0.436 -8.176 1.00 96.00 72 MET A N 1
ATOM 574 C CA . MET A 1 72 ? -2.097 1.622 -8.962 1.00 96.00 72 MET A CA 1
ATOM 575 C C . MET A 1 72 ? -0.578 1.813 -9.055 1.00 96.00 72 MET A C 1
ATOM 577 O O . MET A 1 72 ? -0.056 2.159 -10.120 1.00 96.00 72 MET A O 1
ATOM 581 N N . ALA A 1 73 ? 0.144 1.584 -7.954 1.00 94.12 73 ALA A N 1
ATOM 582 C CA . ALA A 1 73 ? 1.600 1.660 -7.937 1.00 94.12 73 ALA A CA 1
ATOM 583 C C . ALA A 1 73 ? 2.231 0.602 -8.857 1.00 94.12 73 ALA A C 1
ATOM 585 O O . ALA A 1 73 ? 3.153 0.917 -9.613 1.00 94.12 73 ALA A O 1
ATOM 586 N N . ASP A 1 74 ? 1.712 -0.629 -8.839 1.00 96.44 74 ASP A N 1
ATOM 587 C CA . ASP A 1 74 ? 2.200 -1.716 -9.685 1.00 96.44 74 ASP A CA 1
ATOM 588 C C . ASP A 1 74 ? 1.949 -1.454 -11.176 1.00 96.44 74 ASP A C 1
ATOM 590 O O . ASP A 1 74 ? 2.869 -1.574 -11.988 1.00 96.44 74 ASP A O 1
ATOM 594 N N . GLU A 1 75 ? 0.747 -0.992 -11.530 1.00 97.12 75 GLU A N 1
ATOM 595 C CA . GLU A 1 75 ? 0.393 -0.601 -12.900 1.00 97.12 75 GLU A CA 1
ATOM 596 C C . GLU A 1 75 ? 1.332 0.485 -13.430 1.00 97.12 75 GLU A C 1
ATOM 598 O O . GLU A 1 75 ? 1.890 0.368 -14.527 1.00 97.12 75 GLU A O 1
ATOM 603 N N . ARG A 1 76 ? 1.580 1.528 -12.628 1.00 93.81 76 ARG A N 1
ATOM 604 C CA . ARG A 1 76 ? 2.475 2.620 -13.018 1.00 93.81 76 ARG A CA 1
ATOM 605 C C . ARG A 1 76 ? 3.931 2.169 -13.116 1.00 93.81 76 ARG A C 1
ATOM 607 O O . ARG A 1 76 ? 4.640 2.609 -14.027 1.00 93.81 76 ARG A O 1
ATOM 614 N N . ARG A 1 77 ? 4.382 1.286 -12.221 1.00 94.69 77 ARG A N 1
ATOM 615 C CA . ARG A 1 77 ? 5.712 0.660 -12.276 1.00 94.69 77 ARG A CA 1
ATOM 616 C C . ARG A 1 77 ? 5.894 -0.121 -13.577 1.00 94.69 77 ARG A C 1
ATOM 618 O O . ARG A 1 77 ? 6.906 0.067 -14.253 1.00 94.69 77 ARG A O 1
ATOM 625 N N . CYS A 1 78 ? 4.924 -0.959 -13.941 1.00 96.75 78 CYS A N 1
ATOM 626 C CA . CYS A 1 78 ? 4.946 -1.746 -15.173 1.00 96.75 78 CYS A CA 1
ATOM 627 C C . CYS A 1 78 ? 4.976 -0.842 -16.414 1.00 96.75 78 CYS A C 1
ATOM 629 O O . CYS A 1 78 ? 5.893 -0.962 -17.225 1.00 96.75 78 CYS A O 1
ATOM 631 N N . ALA A 1 79 ? 4.084 0.149 -16.495 1.00 95.62 79 ALA A N 1
ATOM 632 C CA . ALA A 1 79 ? 4.062 1.109 -17.601 1.00 95.62 79 ALA A CA 1
ATOM 633 C C . ALA A 1 79 ? 5.391 1.877 -17.753 1.00 95.62 79 ALA A C 1
ATOM 635 O O . ALA A 1 79 ? 5.895 2.059 -18.861 1.00 95.62 79 ALA A O 1
ATOM 636 N N . THR A 1 80 ? 5.996 2.297 -16.637 1.00 94.12 80 THR A N 1
ATOM 637 C CA . THR A 1 80 ? 7.283 3.015 -16.638 1.00 94.12 80 THR A CA 1
ATOM 638 C C . THR A 1 80 ? 8.419 2.117 -17.128 1.00 94.12 80 THR A C 1
ATOM 640 O O . THR A 1 80 ? 9.241 2.540 -17.939 1.00 94.12 80 THR A O 1
ATOM 643 N N . LYS A 1 81 ? 8.451 0.858 -16.678 1.00 96.00 81 LYS A N 1
ATOM 644 C CA . LYS A 1 81 ? 9.426 -0.148 -17.119 1.00 96.00 81 LYS A CA 1
ATOM 645 C C . LYS A 1 81 ? 9.338 -0.411 -18.622 1.00 96.00 81 LYS A C 1
ATOM 647 O O . LYS A 1 81 ? 10.375 -0.502 -19.280 1.00 96.00 81 LYS A O 1
ATOM 652 N N . ASP A 1 82 ? 8.129 -0.517 -19.162 1.00 96.25 82 ASP A N 1
ATOM 653 C CA . ASP A 1 82 ? 7.929 -0.755 -20.591 1.00 96.25 82 ASP A CA 1
ATOM 654 C C . ASP A 1 82 ? 8.351 0.455 -21.428 1.00 96.25 82 ASP A C 1
ATOM 656 O O . ASP A 1 82 ? 9.056 0.288 -22.423 1.00 96.25 82 ASP A O 1
ATOM 660 N N . LEU A 1 83 ? 8.046 1.676 -20.978 1.00 93.81 83 LEU A N 1
ATOM 661 C CA . LEU A 1 83 ? 8.498 2.896 -21.649 1.00 93.81 83 LEU A CA 1
ATOM 662 C C . LEU A 1 83 ? 10.031 3.004 -21.694 1.00 93.81 83 LEU A C 1
ATOM 664 O O . LEU A 1 83 ? 10.594 3.325 -22.740 1.00 93.81 83 LEU A O 1
ATOM 668 N N . ILE A 1 84 ? 10.716 2.684 -20.588 1.00 93.44 84 ILE A N 1
ATOM 669 C CA . ILE A 1 84 ? 12.188 2.651 -20.536 1.00 93.44 84 ILE A CA 1
ATOM 670 C C . ILE A 1 84 ? 12.736 1.668 -21.572 1.00 93.44 84 ILE A C 1
ATOM 672 O O . ILE A 1 84 ? 13.662 2.009 -22.303 1.00 93.44 84 ILE A O 1
ATOM 676 N N . ARG A 1 85 ? 12.154 0.467 -21.673 1.00 95.75 85 ARG A N 1
ATOM 677 C CA . ARG A 1 85 ? 12.584 -0.557 -22.638 1.00 95.75 85 ARG A CA 1
ATOM 678 C C . ARG A 1 85 ? 12.367 -0.123 -24.083 1.00 95.75 85 ARG A C 1
ATOM 680 O O . ARG A 1 85 ? 13.249 -0.338 -24.910 1.00 95.75 85 ARG A O 1
ATOM 687 N N . VAL A 1 86 ? 11.221 0.490 -24.386 1.00 93.88 86 VAL A N 1
ATOM 688 C CA . VAL A 1 86 ? 10.924 1.023 -25.725 1.00 93.88 86 VAL A CA 1
ATOM 689 C C . VAL A 1 86 ? 11.941 2.097 -26.104 1.00 93.88 86 VAL A C 1
ATOM 691 O O . VAL A 1 86 ? 12.545 2.013 -27.173 1.00 93.88 86 VAL A O 1
ATOM 694 N N . GLN A 1 87 ? 12.192 3.056 -25.210 1.00 90.69 87 GLN A N 1
ATOM 695 C CA . GLN A 1 87 ? 13.154 4.126 -25.457 1.00 90.69 87 GLN A CA 1
ATOM 696 C C . GLN A 1 87 ? 14.585 3.592 -25.577 1.00 90.69 87 GLN A C 1
ATOM 6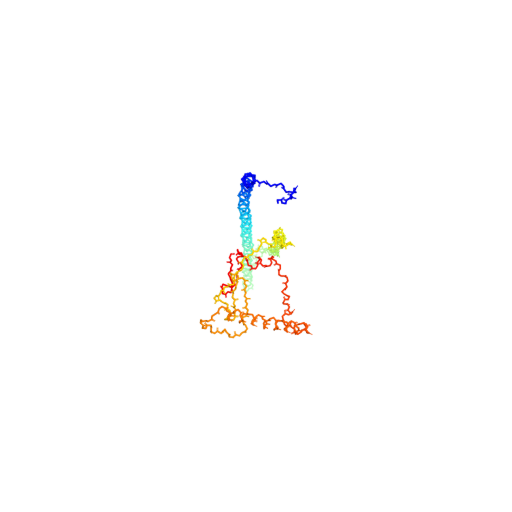98 O O . GLN A 1 87 ? 15.318 4.003 -26.473 1.00 90.69 87 GLN A O 1
ATOM 703 N N . GLN A 1 88 ? 14.981 2.649 -24.716 1.00 92.31 88 GLN A N 1
ATOM 704 C CA . GLN A 1 88 ? 16.291 2.004 -24.779 1.00 92.31 88 GLN A CA 1
ATOM 705 C C . GLN A 1 88 ? 16.487 1.311 -26.125 1.00 92.31 88 GLN A C 1
ATOM 707 O O . GLN A 1 88 ? 17.504 1.534 -26.773 1.00 92.31 88 GLN A O 1
ATOM 712 N N . LYS A 1 89 ? 15.504 0.520 -26.571 1.00 94.31 89 LYS A N 1
ATOM 713 C CA . LYS A 1 89 ? 15.558 -0.154 -27.871 1.00 94.31 89 LYS A CA 1
ATOM 714 C C . LYS A 1 89 ? 15.681 0.854 -29.013 1.00 94.31 89 LYS A C 1
ATOM 716 O O . LYS A 1 89 ? 16.515 0.666 -29.885 1.00 94.31 89 LYS A O 1
ATOM 721 N N . ALA A 1 90 ? 14.904 1.936 -28.988 1.00 90.25 90 ALA A N 1
ATOM 722 C CA . ALA A 1 90 ? 14.968 2.972 -30.017 1.00 90.25 90 ALA A CA 1
ATOM 723 C C . ALA A 1 90 ? 16.341 3.667 -30.071 1.00 90.25 90 ALA A C 1
ATOM 725 O O . ALA A 1 90 ? 16.880 3.880 -31.155 1.00 90.25 90 ALA A O 1
ATOM 726 N N . VAL A 1 91 ? 16.924 4.002 -28.915 1.00 87.81 91 VAL A N 1
ATOM 727 C CA . VAL A 1 91 ? 18.265 4.605 -28.837 1.00 87.81 91 VAL A CA 1
ATOM 728 C C . VAL A 1 91 ? 19.335 3.626 -29.326 1.00 87.81 91 VAL A C 1
ATOM 730 O O . VAL A 1 91 ? 20.170 4.019 -30.133 1.00 87.81 91 VAL A O 1
ATOM 733 N N . VAL A 1 92 ? 19.278 2.359 -28.899 1.00 89.69 92 VAL A N 1
ATOM 734 C CA . VAL A 1 92 ? 20.223 1.313 -29.324 1.00 89.69 92 VAL A CA 1
ATOM 735 C C . VAL A 1 92 ? 20.136 1.068 -30.827 1.00 89.69 92 VAL A C 1
ATOM 737 O O . VAL A 1 92 ? 21.160 1.134 -31.489 1.00 89.69 92 VAL A O 1
ATOM 740 N N . SER A 1 93 ? 18.940 0.902 -31.397 1.00 91.19 93 SER A N 1
ATOM 741 C CA . SER A 1 93 ? 18.795 0.675 -32.841 1.00 91.19 93 SER A CA 1
ATOM 742 C C . SER A 1 93 ? 19.289 1.852 -33.687 1.00 91.19 93 SER A C 1
ATOM 744 O O . SER A 1 93 ? 19.806 1.647 -34.782 1.00 91.19 93 SER A O 1
ATOM 746 N N . ARG A 1 94 ? 19.171 3.096 -33.196 1.00 89.19 94 ARG A N 1
ATOM 747 C CA . ARG A 1 94 ? 19.791 4.253 -33.865 1.00 89.19 94 ARG A CA 1
ATOM 748 C C . ARG A 1 94 ? 21.315 4.208 -33.792 1.00 89.19 94 ARG A C 1
ATOM 750 O O . ARG A 1 94 ? 21.961 4.522 -34.783 1.00 89.19 94 ARG A O 1
ATOM 757 N N . ALA A 1 95 ? 21.873 3.823 -32.645 1.00 87.25 95 ALA A N 1
ATOM 758 C CA . ALA A 1 95 ? 23.316 3.677 -32.482 1.00 87.25 95 ALA A CA 1
ATOM 759 C C . ALA A 1 95 ? 23.877 2.547 -33.363 1.00 87.25 95 ALA A C 1
ATOM 761 O O . ALA A 1 95 ? 24.879 2.758 -34.032 1.00 87.25 95 ALA A O 1
ATOM 762 N N . GLU A 1 96 ? 23.203 1.396 -33.431 1.00 91.69 96 GLU A N 1
ATOM 763 C CA . GLU A 1 96 ? 23.563 0.275 -34.313 1.00 91.69 96 GLU A CA 1
ATOM 764 C C . GLU A 1 96 ? 23.590 0.712 -35.785 1.00 91.69 96 GLU A C 1
ATOM 766 O O . GLU A 1 96 ? 24.582 0.498 -36.468 1.00 91.69 96 GLU A O 1
ATOM 771 N N . ALA A 1 97 ? 22.573 1.445 -36.253 1.00 88.75 97 ALA A N 1
ATOM 772 C CA . ALA A 1 97 ? 22.548 1.953 -37.628 1.00 88.75 97 ALA A CA 1
ATOM 773 C C . ALA A 1 97 ? 23.679 2.957 -37.942 1.00 88.75 97 ALA A C 1
ATOM 775 O O . ALA A 1 97 ? 24.102 3.076 -39.094 1.00 88.75 97 ALA A O 1
ATOM 776 N N . LEU A 1 98 ? 24.153 3.708 -36.940 1.00 87.62 98 LEU A N 1
ATOM 777 C CA . LEU A 1 98 ? 25.320 4.585 -37.078 1.00 87.62 98 LEU A CA 1
ATOM 778 C C . LEU A 1 98 ? 26.621 3.777 -37.123 1.00 87.62 98 LEU A C 1
ATOM 780 O O . LEU A 1 98 ? 27.486 4.088 -37.936 1.00 87.62 98 LEU A O 1
ATOM 784 N N . VAL A 1 99 ? 26.739 2.734 -36.296 1.00 88.69 99 VAL A N 1
ATOM 785 C CA . VAL A 1 99 ? 27.877 1.804 -36.325 1.00 88.69 99 VAL A CA 1
ATOM 786 C C . VAL A 1 99 ? 27.979 1.131 -37.693 1.00 88.69 99 VAL A C 1
ATOM 788 O O . VAL A 1 99 ? 29.028 1.233 -38.320 1.00 88.69 99 VAL A O 1
ATOM 791 N N . ASP A 1 100 ? 26.887 0.557 -38.205 1.00 92.94 100 ASP A N 1
ATOM 792 C CA . ASP A 1 100 ? 26.861 -0.116 -39.512 1.00 92.94 100 ASP A CA 1
ATOM 793 C C . ASP A 1 100 ? 27.295 0.820 -40.653 1.00 92.94 100 ASP A C 1
ATOM 795 O O . ASP A 1 100 ? 28.019 0.426 -41.571 1.00 92.94 100 ASP A O 1
ATOM 799 N N . ARG A 1 101 ? 26.864 2.089 -40.596 1.00 90.00 101 ARG A N 1
ATOM 800 C CA . ARG A 1 101 ? 27.270 3.117 -41.563 1.00 90.00 101 ARG A CA 1
ATOM 801 C C . ARG A 1 101 ? 28.770 3.386 -41.481 1.00 90.00 101 ARG A C 1
ATOM 803 O O . ARG A 1 101 ? 29.442 3.317 -42.502 1.00 90.00 101 ARG A O 1
ATOM 810 N N . LEU A 1 102 ? 29.292 3.638 -40.282 1.00 88.56 102 LEU A N 1
ATOM 811 C CA . LEU A 1 102 ? 30.715 3.921 -40.084 1.00 88.56 102 LEU A CA 1
ATOM 812 C C . LEU A 1 102 ? 31.598 2.734 -40.491 1.00 88.56 102 LEU A C 1
ATOM 814 O O . LEU A 1 102 ? 32.648 2.931 -41.097 1.00 88.56 102 LEU A O 1
ATOM 818 N N . GLU A 1 103 ? 31.185 1.499 -40.206 1.00 93.81 103 GLU A N 1
ATOM 819 C CA . GLU A 1 103 ? 31.908 0.298 -40.641 1.00 93.81 103 GLU A CA 1
ATOM 820 C C . GLU A 1 103 ? 31.970 0.184 -42.169 1.00 93.81 103 GLU A C 1
ATOM 822 O O . GLU A 1 103 ? 33.015 -0.178 -42.729 1.00 93.81 103 GLU A O 1
ATOM 827 N N . LYS A 1 104 ? 30.871 0.526 -42.851 1.00 91.56 104 LYS A N 1
ATOM 828 C CA . LYS A 1 104 ? 30.816 0.574 -44.311 1.00 91.56 104 LYS A CA 1
ATOM 829 C C . LYS A 1 104 ? 31.734 1.665 -44.867 1.00 91.56 104 LYS A C 1
ATOM 831 O O . LYS A 1 104 ? 32.560 1.355 -45.725 1.00 91.56 104 LYS A O 1
ATOM 836 N N . ASP A 1 105 ? 31.652 2.881 -44.335 1.00 87.31 105 ASP A N 1
ATOM 837 C CA . ASP A 1 105 ? 32.472 4.016 -44.775 1.00 87.31 105 ASP A CA 1
ATOM 838 C C . ASP A 1 105 ? 33.971 3.716 -44.577 1.00 87.31 105 ASP A C 1
ATOM 840 O O . ASP A 1 105 ? 34.781 3.901 -45.485 1.00 87.31 105 ASP A O 1
ATOM 844 N N . ILE A 1 106 ? 34.357 3.133 -43.432 1.00 89.88 106 ILE A N 1
ATOM 845 C CA . ILE A 1 106 ? 35.737 2.680 -43.173 1.00 89.88 106 ILE A CA 1
ATOM 846 C C . ILE A 1 106 ? 36.176 1.618 -44.188 1.00 89.88 106 ILE A C 1
ATOM 848 O O . ILE A 1 106 ? 37.327 1.625 -44.632 1.00 89.88 106 ILE A O 1
ATOM 852 N N . SER A 1 107 ? 35.296 0.681 -44.542 1.00 93.56 107 SER A N 1
ATOM 853 C CA . SER A 1 107 ? 35.613 -0.385 -45.499 1.00 93.56 107 SER A CA 1
ATOM 854 C C . SER A 1 107 ? 35.830 0.161 -46.913 1.00 93.56 107 SER A C 1
ATOM 856 O O . SER A 1 107 ? 36.769 -0.259 -47.591 1.00 93.56 107 SER A O 1
ATOM 858 N N . GLU A 1 108 ? 35.016 1.128 -47.338 1.00 90.44 108 GLU A N 1
ATOM 859 C CA . GLU A 1 108 ? 35.171 1.827 -48.619 1.00 90.44 108 GLU A CA 1
ATOM 860 C C . GLU A 1 108 ? 36.465 2.654 -48.656 1.00 90.44 108 GLU A C 1
ATOM 862 O O . GLU A 1 108 ? 37.234 2.544 -49.613 1.00 90.44 108 GLU A O 1
ATOM 867 N N . LEU A 1 109 ? 36.775 3.387 -47.579 1.00 89.00 109 LEU A N 1
ATOM 868 C CA . LEU A 1 109 ? 38.026 4.142 -47.447 1.00 89.00 109 LEU A CA 1
ATOM 869 C C . LEU A 1 109 ? 39.266 3.237 -47.474 1.00 89.00 109 LEU A C 1
ATOM 871 O O . LEU A 1 109 ? 40.246 3.554 -48.148 1.00 89.00 109 LEU A O 1
ATOM 875 N N . ARG A 1 110 ? 39.233 2.088 -46.783 1.00 93.19 110 ARG A N 1
ATOM 876 C CA . ARG A 1 110 ? 40.322 1.094 -46.823 1.00 93.19 110 ARG A CA 1
ATOM 877 C C . ARG A 1 110 ? 40.542 0.554 -48.231 1.00 93.19 110 ARG A C 1
ATOM 879 O O . ARG A 1 110 ? 41.686 0.458 -48.665 1.00 93.19 110 ARG A O 1
ATOM 886 N N . LYS A 1 111 ? 39.460 0.250 -48.953 1.00 91.69 111 LYS A N 1
ATOM 887 C CA . LYS A 1 111 ? 39.541 -0.202 -50.344 1.00 91.69 111 LYS A CA 1
ATOM 888 C C . LYS A 1 111 ? 40.177 0.866 -51.238 1.00 91.69 111 LYS A C 1
ATOM 890 O O . LYS A 1 111 ? 41.138 0.562 -51.933 1.00 91.69 111 LYS A O 1
ATOM 895 N N . GLY A 1 112 ? 39.705 2.113 -51.162 1.00 87.81 112 GLY A N 1
ATOM 896 C CA . GLY A 1 112 ? 40.285 3.221 -51.930 1.00 87.81 112 GLY A CA 1
ATOM 897 C C . GLY A 1 112 ? 41.766 3.452 -51.608 1.00 87.81 112 GLY A C 1
ATOM 898 O O . GLY A 1 112 ? 42.574 3.685 -52.505 1.00 87.81 112 GLY A O 1
ATOM 899 N N . GLN A 1 113 ? 42.154 3.312 -50.337 1.00 90.12 113 GLN A N 1
ATOM 900 C CA . GLN A 1 113 ? 43.555 3.377 -49.927 1.00 90.12 113 GLN A CA 1
ATOM 901 C C . GLN A 1 113 ? 44.402 2.267 -50.570 1.00 90.12 113 GLN A C 1
ATOM 903 O O . GLN A 1 113 ? 45.528 2.527 -51.000 1.00 90.12 113 GLN A O 1
ATOM 908 N N . ASP A 1 114 ? 43.905 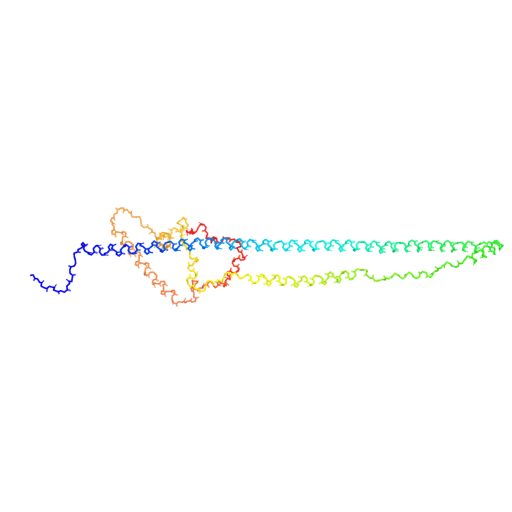1.032 -50.607 1.00 91.62 114 ASP A N 1
ATOM 909 C CA . ASP A 1 114 ? 44.634 -0.092 -51.193 1.00 91.62 114 ASP A CA 1
ATOM 910 C C . ASP A 1 114 ? 44.719 0.012 -52.723 1.00 91.62 114 ASP A C 1
ATOM 912 O O . ASP A 1 114 ? 45.793 -0.231 -53.276 1.00 91.62 114 ASP A O 1
ATOM 916 N N . ASP A 1 115 ? 43.657 0.478 -53.388 1.00 88.88 115 ASP A N 1
ATOM 917 C CA . ASP A 1 115 ? 43.651 0.774 -54.826 1.00 88.88 115 ASP A CA 1
ATOM 918 C C . ASP A 1 115 ? 44.723 1.830 -55.174 1.00 88.88 115 ASP A C 1
ATOM 920 O O . ASP A 1 115 ? 45.520 1.640 -56.097 1.00 88.88 115 ASP A O 1
ATOM 924 N N . LEU A 1 116 ? 44.828 2.902 -54.374 1.00 89.38 116 LEU A N 1
ATOM 925 C CA . LEU A 1 116 ? 45.870 3.928 -54.522 1.00 89.38 116 LEU A CA 1
ATOM 926 C C . LEU A 1 116 ? 47.287 3.367 -54.331 1.00 89.38 116 LEU A C 1
ATOM 928 O O . LEU A 1 116 ? 48.193 3.701 -55.101 1.00 89.38 116 LEU A O 1
ATOM 932 N N . LYS A 1 117 ? 47.499 2.495 -53.334 1.00 91.31 117 LYS A N 1
ATOM 933 C CA . LYS A 1 117 ? 48.799 1.830 -53.134 1.00 91.31 117 LYS A CA 1
ATOM 934 C C . LYS A 1 117 ? 49.167 0.974 -54.344 1.00 91.31 117 LYS A C 1
ATOM 936 O O . LYS A 1 117 ? 50.291 1.085 -54.823 1.00 91.31 117 LYS A O 1
ATOM 941 N N . GLN A 1 118 ? 48.250 0.151 -54.856 1.00 90.31 118 GLN A N 1
ATOM 942 C CA . GLN A 1 118 ? 48.512 -0.701 -56.023 1.00 90.31 118 GLN A CA 1
ATOM 943 C C . GLN A 1 118 ? 48.844 0.127 -57.267 1.00 90.31 118 GLN A C 1
ATOM 945 O O . GLN A 1 118 ? 49.810 -0.169 -57.973 1.00 90.31 118 GLN A O 1
ATOM 950 N N . LEU A 1 119 ? 48.103 1.213 -57.498 1.00 90.00 119 LEU A N 1
ATOM 951 C CA . LEU A 1 119 ? 48.358 2.097 -58.628 1.00 90.00 119 LEU A CA 1
ATOM 952 C C . LEU A 1 119 ? 49.743 2.757 -58.539 1.00 90.00 119 LEU A C 1
ATOM 954 O O . LEU A 1 119 ? 50.449 2.816 -59.542 1.00 90.00 119 LEU A O 1
ATOM 958 N N . SER A 1 120 ? 50.180 3.167 -57.341 1.00 89.00 120 SER A N 1
ATOM 959 C CA . SER A 1 120 ? 51.517 3.750 -57.127 1.00 89.00 120 SER A CA 1
ATOM 960 C C . SER A 1 120 ? 52.686 2.795 -57.404 1.00 89.00 120 SER A C 1
ATOM 962 O O . SER A 1 120 ? 53.795 3.251 -57.673 1.00 89.00 120 SER A O 1
ATOM 964 N N . LEU A 1 121 ? 52.447 1.481 -57.346 1.00 93.25 121 LEU A N 1
ATOM 965 C CA . LEU A 1 121 ? 53.450 0.443 -57.607 1.00 93.25 121 LEU A CA 1
ATOM 966 C C . LEU A 1 121 ? 53.502 0.020 -59.083 1.00 93.25 121 LEU A C 1
ATOM 968 O O . LEU A 1 121 ? 54.331 -0.807 -59.456 1.00 93.25 121 LEU A O 1
ATOM 972 N N . THR A 1 122 ? 52.607 0.543 -59.921 1.00 91.75 122 THR A N 1
ATOM 973 C CA . THR A 1 122 ? 52.501 0.152 -61.328 1.00 91.75 122 THR A CA 1
ATOM 974 C C . THR A 1 122 ? 53.590 0.827 -62.172 1.00 91.75 122 THR A C 1
ATOM 976 O O . THR A 1 122 ? 53.724 2.047 -62.153 1.00 91.75 122 THR A O 1
ATOM 979 N N . GLU A 1 123 ? 54.343 0.048 -62.960 1.00 91.62 123 GLU A N 1
ATOM 980 C CA . GLU A 1 123 ? 55.370 0.569 -63.887 1.00 91.62 123 GLU A CA 1
ATOM 981 C C . GLU A 1 123 ? 54.786 1.082 -65.224 1.00 91.62 123 GLU A C 1
ATOM 983 O O . GLU A 1 123 ? 55.446 1.817 -65.956 1.00 91.62 123 GLU A O 1
ATOM 988 N N . ASP A 1 124 ? 53.534 0.734 -65.548 1.00 94.12 124 ASP A N 1
ATOM 989 C CA . ASP A 1 124 ? 52.819 1.245 -66.724 1.00 94.12 124 ASP A CA 1
ATOM 990 C C . ASP A 1 124 ? 52.316 2.680 -66.487 1.00 94.12 124 ASP A C 1
ATOM 992 O O . ASP A 1 124 ? 51.263 2.926 -65.890 1.00 94.12 124 ASP A O 1
ATOM 996 N N . HIS A 1 125 ? 53.082 3.644 -66.995 1.00 91.88 125 HIS A N 1
ATOM 997 C CA . HIS A 1 125 ? 52.787 5.069 -66.860 1.00 91.88 125 HIS A CA 1
ATOM 998 C C . HIS A 1 125 ? 51.496 5.513 -67.565 1.00 91.88 125 HIS A C 1
ATOM 1000 O O . HIS A 1 125 ? 50.880 6.487 -67.130 1.00 91.88 125 HIS A O 1
ATOM 1006 N N . ILE A 1 126 ? 51.062 4.829 -68.631 1.00 90.44 126 ILE A N 1
ATOM 1007 C CA . ILE A 1 126 ? 49.819 5.182 -69.333 1.00 90.44 126 ILE A CA 1
ATOM 1008 C C . ILE A 1 126 ? 48.623 4.743 -68.484 1.00 90.44 126 ILE A C 1
ATOM 1010 O O . ILE A 1 126 ? 47.712 5.542 -68.257 1.00 90.44 126 ILE A O 1
ATOM 1014 N N . HIS A 1 127 ? 48.659 3.517 -67.953 1.00 89.44 127 HIS A N 1
ATOM 1015 C CA . HIS A 1 127 ? 47.635 3.005 -67.038 1.00 89.44 127 HIS A CA 1
ATOM 1016 C C . HIS A 1 127 ? 47.541 3.835 -65.747 1.00 89.44 127 HIS A C 1
ATOM 1018 O O . HIS A 1 127 ? 46.436 4.120 -65.277 1.00 89.44 127 HIS A O 1
ATOM 1024 N N . PHE A 1 128 ? 48.686 4.274 -65.207 1.00 91.62 128 PHE A N 1
ATOM 1025 C CA . PHE A 1 128 ? 48.746 5.182 -64.059 1.00 91.62 128 PHE A CA 1
ATOM 1026 C C . PHE A 1 128 ? 47.988 6.487 -64.325 1.00 91.62 128 PHE A C 1
ATOM 1028 O O . PHE A 1 128 ? 47.066 6.820 -63.585 1.00 91.62 128 PHE A O 1
ATOM 1035 N N . LEU A 1 129 ? 48.319 7.198 -65.411 1.00 90.06 129 LEU A N 1
ATOM 1036 C CA . LEU A 1 129 ? 47.692 8.483 -65.740 1.00 90.06 129 LEU A CA 1
ATOM 1037 C C . LEU A 1 129 ? 46.183 8.351 -65.999 1.00 90.06 129 LEU A C 1
ATOM 1039 O O . LEU A 1 129 ? 45.414 9.196 -65.545 1.00 90.06 129 LEU A O 1
ATOM 1043 N N . GLN A 1 130 ? 45.752 7.280 -66.675 1.00 87.19 130 GLN A N 1
ATOM 1044 C CA . GLN A 1 130 ? 44.330 7.017 -66.931 1.00 87.19 130 GLN A CA 1
ATOM 1045 C C . GLN A 1 130 ? 43.550 6.715 -65.644 1.00 87.19 130 GLN A C 1
ATOM 1047 O O . GLN A 1 130 ? 42.464 7.257 -65.437 1.00 87.19 130 GLN A O 1
ATOM 1052 N N . SER A 1 131 ? 44.103 5.877 -64.765 1.00 87.44 131 SER A N 1
ATOM 1053 C CA . SER A 1 131 ? 43.435 5.464 -63.525 1.00 87.44 131 SER A CA 1
ATOM 1054 C C . SER A 1 131 ? 43.460 6.557 -62.456 1.00 87.44 131 SER A C 1
ATOM 1056 O O . SER A 1 131 ? 42.490 6.713 -61.720 1.00 87.44 131 SER A O 1
ATOM 1058 N N . CYS A 1 132 ? 44.529 7.360 -62.392 1.00 83.25 132 CYS A N 1
ATOM 1059 C CA . CYS A 1 132 ? 44.598 8.519 -61.503 1.00 83.25 132 CYS A CA 1
ATOM 1060 C C . CYS A 1 132 ? 43.480 9.517 -61.805 1.00 83.25 132 CYS A C 1
ATOM 1062 O O . CYS A 1 132 ? 42.794 9.941 -60.880 1.00 83.25 132 CYS A O 1
ATOM 1064 N N . GLN A 1 133 ? 43.261 9.847 -63.082 1.00 82.75 133 GLN A N 1
ATOM 1065 C CA . GLN A 1 133 ? 42.183 10.747 -63.499 1.00 82.75 133 GLN A CA 1
ATOM 1066 C C . GLN A 1 133 ? 40.818 10.252 -62.983 1.00 82.75 133 GLN A C 1
ATOM 1068 O O . GLN A 1 133 ? 40.086 11.008 -62.355 1.00 82.75 133 GLN A O 1
ATOM 1073 N N . ALA A 1 134 ? 40.527 8.956 -63.144 1.00 82.06 134 ALA A N 1
ATOM 1074 C CA . ALA A 1 134 ? 39.269 8.355 -62.701 1.00 82.06 134 ALA A CA 1
ATOM 1075 C C . ALA A 1 134 ? 39.066 8.379 -61.173 1.00 82.06 134 ALA A C 1
ATOM 1077 O O . ALA A 1 134 ? 37.934 8.504 -60.711 1.00 82.06 134 ALA A O 1
ATOM 1078 N N . ILE A 1 135 ? 40.142 8.263 -60.386 1.00 81.00 135 ILE A N 1
ATOM 1079 C CA . ILE A 1 135 ? 40.070 8.323 -58.917 1.00 81.00 135 ILE A CA 1
ATOM 1080 C C . ILE A 1 135 ? 39.827 9.759 -58.441 1.00 81.00 135 ILE A C 1
ATOM 1082 O O . ILE A 1 135 ? 39.016 9.960 -57.544 1.00 81.00 135 ILE A O 1
ATOM 1086 N N . PHE A 1 136 ? 40.488 10.752 -59.043 1.00 77.12 136 PHE A N 1
ATOM 1087 C CA . PHE A 1 136 ? 40.304 12.162 -58.675 1.00 77.12 136 PHE A CA 1
ATOM 1088 C C . PHE A 1 136 ? 38.961 12.739 -59.139 1.00 77.12 136 PHE A C 1
ATOM 1090 O O . PHE A 1 136 ? 38.435 13.645 -58.496 1.00 77.12 136 PHE A O 1
ATOM 1097 N N . ASP A 1 137 ? 38.392 12.203 -60.221 1.00 78.25 137 ASP A N 1
ATOM 1098 C CA . ASP A 1 137 ? 37.053 12.573 -60.693 1.00 78.25 137 ASP A CA 1
ATOM 1099 C C . ASP A 1 137 ? 35.934 11.945 -59.832 1.00 78.25 137 ASP A C 1
ATOM 1101 O O . ASP A 1 137 ? 34.781 12.385 -59.881 1.00 78.25 137 ASP A O 1
ATOM 1105 N N . CYS A 1 138 ? 36.251 10.932 -59.015 1.00 67.06 138 CYS A N 1
ATOM 1106 C CA . CYS A 1 138 ? 35.342 10.403 -58.004 1.00 67.06 138 CYS A CA 1
ATOM 1107 C C . CYS A 1 138 ? 35.354 11.353 -56.796 1.00 67.06 138 CYS A C 1
ATOM 1109 O O . CYS A 1 138 ? 36.362 11.460 -56.103 1.00 67.06 138 CYS A O 1
ATOM 1111 N N . GLY A 1 139 ? 34.249 12.070 -56.561 1.00 62.75 139 GLY A N 1
ATOM 1112 C CA . GLY A 1 139 ? 34.161 13.075 -55.493 1.00 62.75 139 GLY A CA 1
ATOM 1113 C C . GLY A 1 139 ? 34.597 12.541 -54.123 1.00 62.75 139 GLY A C 1
ATOM 1114 O O . GLY A 1 139 ? 34.345 11.376 -53.807 1.00 62.75 139 GLY A O 1
ATOM 1115 N N . GLU A 1 140 ? 35.254 13.392 -53.322 1.00 62.00 140 GLU A N 1
ATOM 1116 C CA . GLU A 1 140 ? 35.695 13.035 -51.969 1.00 62.00 140 GLU A CA 1
ATOM 1117 C C . GLU A 1 140 ? 34.510 12.490 -51.163 1.00 62.00 140 GLU A C 1
ATOM 1119 O O . GLU A 1 140 ? 33.437 13.100 -51.131 1.00 62.00 140 GLU A O 1
ATOM 1124 N N . ALA A 1 141 ? 34.695 11.320 -50.541 1.00 61.28 141 ALA A N 1
ATOM 1125 C CA . ALA A 1 141 ? 33.712 10.767 -49.619 1.00 61.28 141 ALA A CA 1
ATOM 1126 C C . ALA A 1 141 ? 33.377 11.842 -48.578 1.00 61.28 141 ALA A C 1
ATOM 1128 O O . ALA A 1 141 ? 34.287 12.453 -48.024 1.00 61.28 141 ALA A O 1
ATOM 1129 N N . ASP A 1 142 ? 32.093 12.110 -48.346 1.00 62.09 142 ASP A N 1
ATOM 1130 C CA . ASP A 1 142 ? 31.656 13.151 -47.416 1.00 62.09 142 ASP A CA 1
ATOM 1131 C C . ASP A 1 142 ? 32.034 12.750 -45.979 1.00 62.09 142 ASP A C 1
ATOM 1133 O O . ASP A 1 142 ? 31.292 12.064 -45.279 1.00 62.09 142 ASP A O 1
ATOM 1137 N N . LEU A 1 143 ? 33.241 13.136 -45.551 1.00 58.19 143 LEU A N 1
ATOM 1138 C CA . LEU A 1 143 ? 33.809 12.837 -44.231 1.00 58.19 143 LEU A CA 1
ATOM 1139 C C . LEU A 1 143 ? 33.143 13.651 -43.107 1.00 58.19 143 LEU A C 1
ATOM 1141 O O . LEU A 1 143 ? 33.522 13.521 -41.944 1.00 58.19 143 LEU A O 1
ATOM 1145 N N . SER A 1 144 ? 32.181 14.518 -43.443 1.00 57.72 144 SER A N 1
ATOM 1146 C CA . SER A 1 144 ? 31.591 15.507 -42.542 1.00 57.72 144 SER A CA 1
ATOM 1147 C C . SER A 1 144 ? 30.390 14.993 -41.740 1.00 57.72 144 SER A C 1
ATOM 1149 O O . SER A 1 144 ? 29.647 15.811 -41.190 1.00 57.72 144 SER A O 1
ATOM 1151 N N . SER A 1 145 ? 30.156 13.678 -41.631 1.00 57.19 145 SER A N 1
ATOM 1152 C CA . SER A 1 145 ? 29.129 13.186 -40.708 1.00 57.19 145 SER A CA 1
ATOM 1153 C C . SER A 1 145 ? 29.614 13.367 -39.268 1.00 57.19 145 SER A C 1
ATOM 1155 O O . SER A 1 145 ? 30.126 12.441 -38.639 1.00 57.19 145 SER A O 1
ATOM 1157 N N . ASP A 1 146 ? 29.480 14.588 -38.759 1.00 58.50 146 ASP A N 1
ATOM 1158 C CA . ASP A 1 146 ? 29.620 14.916 -37.353 1.00 58.50 146 ASP A CA 1
ATOM 1159 C C . ASP A 1 146 ? 28.461 14.196 -36.659 1.00 58.50 146 ASP A C 1
ATOM 1161 O O . ASP A 1 146 ? 27.310 14.644 -36.650 1.00 58.50 146 ASP A O 1
ATOM 1165 N N . VAL A 1 147 ? 28.729 12.963 -36.228 1.00 59.88 147 VAL A N 1
ATOM 1166 C CA . VAL A 1 147 ? 27.775 12.163 -35.475 1.00 59.88 147 VAL A CA 1
ATOM 1167 C C . VAL A 1 147 ? 27.700 12.824 -34.111 1.00 59.88 147 VAL A C 1
ATOM 1169 O O . VAL A 1 147 ? 28.430 12.458 -33.191 1.00 59.88 147 VAL A O 1
ATOM 1172 N N . ASP A 1 148 ? 26.830 13.823 -33.994 1.00 58.78 148 ASP A N 1
ATOM 1173 C CA . ASP A 1 148 ? 26.461 14.394 -32.710 1.00 58.78 148 ASP A CA 1
ATOM 1174 C C . ASP A 1 148 ? 25.652 13.325 -31.968 1.00 58.78 148 ASP A C 1
ATOM 1176 O O . ASP A 1 148 ? 24.421 13.234 -32.024 1.00 58.78 148 ASP A O 1
ATOM 1180 N N . ILE A 1 149 ? 26.387 12.394 -31.358 1.00 59.25 149 ILE A N 1
ATOM 1181 C CA . ILE A 1 149 ? 25.862 11.482 -30.361 1.00 59.25 149 ILE A CA 1
ATOM 1182 C C . ILE A 1 149 ? 25.498 12.408 -29.218 1.00 59.25 149 ILE A C 1
ATOM 1184 O O . ILE A 1 149 ? 26.356 12.749 -28.415 1.00 59.25 149 ILE A O 1
ATOM 1188 N N . GLU A 1 150 ? 24.255 12.863 -29.166 1.00 57.69 150 GLU A N 1
ATOM 1189 C CA . GLU A 1 150 ? 23.753 13.671 -28.066 1.00 57.69 150 GLU A CA 1
ATOM 1190 C C . GLU A 1 150 ? 23.957 12.856 -26.766 1.00 57.69 150 GLU A C 1
ATOM 1192 O O . GLU A 1 150 ? 23.168 11.976 -26.418 1.00 57.69 150 GLU A O 1
ATOM 1197 N N . GLN A 1 151 ? 25.088 13.084 -26.078 1.00 55.44 151 GLN A N 1
ATOM 1198 C CA . GLN A 1 151 ? 25.589 12.338 -24.908 1.00 55.44 151 GLN A CA 1
ATOM 1199 C C . GLN A 1 151 ? 24.788 12.662 -23.635 1.00 55.44 151 GLN A C 1
ATOM 1201 O O . GLN A 1 151 ? 25.305 12.654 -22.518 1.00 55.44 151 GLN A O 1
ATOM 1206 N N . GLN A 1 152 ? 23.502 12.967 -23.773 1.00 54.41 152 GLN A N 1
ATOM 1207 C CA . GLN A 1 152 ? 22.610 13.133 -22.640 1.00 54.41 152 GLN A CA 1
ATOM 1208 C C . GLN A 1 152 ? 22.245 11.732 -22.151 1.00 54.41 152 GLN A C 1
ATOM 1210 O O . GLN A 1 152 ? 21.583 10.972 -22.852 1.00 54.41 152 GLN A O 1
ATOM 1215 N N . THR A 1 153 ? 22.691 11.383 -20.946 1.00 63.75 153 THR A N 1
ATOM 1216 C CA . THR A 1 153 ? 22.315 10.178 -20.195 1.00 63.75 153 THR A CA 1
ATOM 1217 C C . THR A 1 153 ? 20.784 9.996 -20.213 1.00 63.75 153 THR A C 1
ATOM 1219 O O . THR A 1 153 ? 20.081 10.603 -19.396 1.00 63.75 153 THR A O 1
ATOM 1222 N N . PRO A 1 154 ? 20.210 9.148 -21.102 1.00 72.38 154 PRO A N 1
ATOM 1223 C CA . PRO A 1 154 ? 18.808 9.283 -21.529 1.00 72.38 154 PRO A CA 1
ATOM 1224 C C . PRO A 1 154 ? 17.780 9.013 -20.428 1.00 72.38 154 PRO A C 1
ATOM 1226 O O . PRO A 1 154 ? 16.586 9.198 -20.628 1.00 72.38 154 PRO A O 1
ATOM 1229 N N . PHE A 1 155 ? 18.230 8.544 -19.265 1.00 84.19 155 PHE A N 1
ATOM 1230 C CA . PHE A 1 155 ? 17.393 8.071 -18.171 1.00 84.19 155 PHE A CA 1
ATOM 1231 C C . PHE A 1 155 ? 17.678 8.771 -16.834 1.00 84.19 155 PHE A C 1
ATOM 1233 O O . PHE A 1 155 ? 17.088 8.405 -15.815 1.00 84.19 155 PHE A O 1
ATOM 1240 N N . ASP A 1 156 ? 18.535 9.796 -16.791 1.00 87.62 156 ASP A N 1
ATOM 1241 C CA . ASP A 1 156 ? 18.788 10.541 -15.546 1.00 87.62 156 ASP A CA 1
ATOM 1242 C C . ASP A 1 156 ? 17.550 11.294 -15.051 1.00 87.62 156 ASP A C 1
ATOM 1244 O O . ASP A 1 156 ? 17.331 11.423 -13.844 1.00 87.62 156 ASP A O 1
ATOM 1248 N N . PHE A 1 157 ? 16.688 11.736 -15.969 1.00 87.12 157 PHE A N 1
ATOM 1249 C CA . PHE A 1 157 ? 15.390 12.305 -15.612 1.00 87.12 157 PHE A CA 1
ATOM 1250 C C . PHE A 1 157 ? 14.476 11.266 -14.940 1.00 87.12 157 PHE A C 1
ATOM 1252 O O . PHE A 1 157 ? 13.794 11.598 -13.973 1.00 87.12 157 PHE A O 1
ATOM 1259 N N . VAL A 1 158 ? 14.500 10.005 -15.398 1.00 90.31 158 VAL A N 1
ATOM 1260 C CA . VAL A 1 158 ? 13.702 8.911 -14.818 1.00 90.31 158 VAL A CA 1
ATOM 1261 C C . VAL A 1 158 ? 14.154 8.649 -13.387 1.00 90.31 158 VAL A C 1
ATOM 1263 O O . VAL A 1 158 ? 13.325 8.586 -12.484 1.00 90.31 158 VAL A O 1
ATOM 1266 N N . LYS A 1 159 ? 15.471 8.565 -13.158 1.00 90.50 159 LYS A N 1
ATOM 1267 C CA . LYS A 1 159 ? 16.039 8.394 -11.811 1.00 90.50 159 LYS A CA 1
ATOM 1268 C C . LYS A 1 159 ? 15.614 9.527 -10.869 1.00 90.50 159 LYS A C 1
ATOM 1270 O O . LYS A 1 159 ? 15.179 9.250 -9.7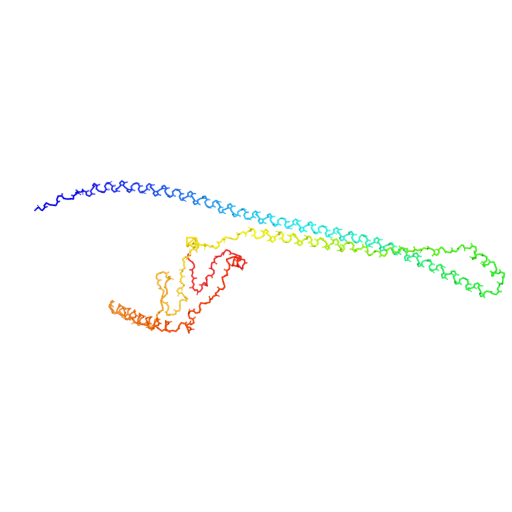54 1.00 90.50 159 LYS A O 1
ATOM 1275 N N . ARG A 1 160 ? 15.667 10.786 -11.329 1.00 93.12 160 ARG A N 1
ATOM 1276 C CA . ARG A 1 160 ? 15.192 11.948 -10.553 1.00 93.12 160 ARG A CA 1
ATOM 1277 C C . ARG A 1 160 ? 13.695 11.877 -10.245 1.00 93.12 160 ARG A C 1
ATOM 1279 O O . ARG A 1 160 ? 13.317 12.059 -9.094 1.00 93.12 160 ARG A O 1
ATOM 1286 N N . ALA A 1 161 ? 12.860 11.564 -11.235 1.00 91.31 161 ALA A N 1
ATOM 1287 C CA . ALA A 1 161 ? 11.411 11.468 -11.054 1.00 91.31 161 ALA A CA 1
ATOM 1288 C C . ALA A 1 161 ? 11.008 10.353 -10.070 1.00 91.31 161 ALA A C 1
ATOM 1290 O O . ALA A 1 161 ? 10.113 10.547 -9.252 1.00 91.31 161 ALA A O 1
ATOM 1291 N N . ILE A 1 162 ? 11.687 9.201 -10.110 1.00 91.88 162 ILE A N 1
ATOM 1292 C CA . ILE A 1 162 ? 11.458 8.109 -9.153 1.00 91.88 162 ILE A CA 1
ATOM 1293 C C . ILE A 1 162 ? 11.914 8.495 -7.739 1.00 91.88 162 ILE A C 1
ATOM 1295 O O . ILE A 1 162 ? 11.246 8.132 -6.773 1.00 91.88 162 ILE A O 1
ATOM 1299 N N . SER A 1 163 ? 13.005 9.256 -7.602 1.00 93.62 163 SER A N 1
ATOM 1300 C CA . SER A 1 163 ? 13.422 9.788 -6.298 1.00 93.62 163 SER A CA 1
ATOM 1301 C C . SER A 1 163 ? 12.384 10.754 -5.722 1.00 93.62 163 SER A C 1
ATOM 1303 O O . SER A 1 163 ? 12.002 10.593 -4.570 1.00 93.62 163 SER A O 1
ATOM 1305 N N . ASP A 1 164 ? 11.871 11.693 -6.524 1.00 94.56 164 ASP A N 1
ATOM 1306 C CA . ASP A 1 164 ? 10.816 12.624 -6.087 1.00 94.56 164 ASP A CA 1
ATOM 1307 C C . ASP A 1 164 ? 9.542 11.875 -5.662 1.00 94.56 164 ASP A C 1
ATOM 1309 O O . ASP A 1 164 ? 8.941 12.181 -4.635 1.00 94.56 164 ASP A O 1
ATOM 1313 N N . LEU A 1 165 ? 9.154 10.830 -6.405 1.00 91.75 165 LEU A N 1
ATOM 1314 C CA . LEU A 1 165 ? 8.025 9.974 -6.031 1.00 91.75 165 LEU A CA 1
ATOM 1315 C C . LEU A 1 165 ? 8.243 9.294 -4.671 1.00 91.75 165 LEU A C 1
ATOM 1317 O O . LEU A 1 165 ? 7.324 9.272 -3.852 1.00 91.75 165 LEU A O 1
ATOM 1321 N N . ARG A 1 166 ? 9.443 8.754 -4.423 1.00 92.94 166 ARG A N 1
ATOM 1322 C CA . ARG A 1 166 ? 9.793 8.143 -3.133 1.00 92.94 166 ARG A CA 1
ATOM 1323 C C . ARG A 1 166 ? 9.680 9.162 -2.000 1.00 92.94 166 ARG A C 1
ATOM 1325 O O . ARG A 1 166 ? 9.089 8.856 -0.971 1.00 92.94 166 ARG A O 1
ATOM 1332 N N . ASP A 1 167 ? 10.202 10.366 -2.197 1.00 93.69 167 ASP A N 1
ATOM 1333 C CA . ASP A 1 167 ? 10.189 11.402 -1.162 1.00 93.69 167 ASP A CA 1
ATOM 1334 C C . ASP A 1 167 ? 8.749 11.868 -0.860 1.00 93.69 167 ASP A C 1
ATOM 1336 O O . ASP A 1 167 ? 8.388 12.104 0.291 1.00 93.69 167 ASP A O 1
ATOM 1340 N N . ARG A 1 168 ? 7.864 11.896 -1.867 1.00 91.94 168 ARG A N 1
ATOM 1341 C CA . ARG A 1 168 ? 6.424 12.132 -1.655 1.00 91.94 168 ARG A CA 1
ATOM 1342 C C . ARG A 1 168 ? 5.732 10.998 -0.899 1.00 91.94 168 ARG A C 1
ATOM 1344 O O . ARG A 1 168 ? 4.825 11.273 -0.117 1.00 91.94 168 ARG A O 1
ATOM 1351 N N . MET A 1 169 ? 6.128 9.745 -1.124 1.00 91.69 169 MET A N 1
ATOM 1352 C CA . MET A 1 169 ? 5.584 8.604 -0.379 1.00 91.69 169 MET A CA 1
ATOM 1353 C C . MET A 1 169 ? 5.923 8.667 1.114 1.00 91.69 169 MET A C 1
ATOM 1355 O O . MET A 1 169 ? 5.117 8.220 1.927 1.00 91.69 169 MET A O 1
ATOM 1359 N N . GLU A 1 170 ? 7.055 9.264 1.487 1.00 92.50 170 GLU A N 1
ATOM 1360 C CA . GLU A 1 170 ? 7.399 9.485 2.895 1.00 92.50 170 GLU A CA 1
ATOM 1361 C C . GLU A 1 170 ? 6.359 10.377 3.592 1.00 92.50 170 GLU A C 1
ATOM 1363 O O . GLU A 1 170 ? 5.889 10.057 4.681 1.00 92.50 170 GLU A O 1
ATOM 1368 N N . ASN A 1 171 ? 5.885 11.435 2.924 1.00 91.25 171 ASN A N 1
ATOM 1369 C CA . ASN A 1 171 ? 4.819 12.288 3.468 1.00 91.25 171 ASN A CA 1
ATOM 1370 C C . ASN A 1 171 ? 3.504 11.519 3.677 1.00 91.25 171 ASN A C 1
ATOM 1372 O O . ASN A 1 171 ? 2.790 11.759 4.649 1.00 91.25 171 ASN A O 1
ATOM 1376 N N . VAL A 1 172 ? 3.184 10.576 2.784 1.00 89.12 172 VAL A N 1
ATOM 1377 C CA . VAL A 1 172 ? 2.011 9.701 2.941 1.00 89.12 172 VAL A CA 1
ATOM 1378 C C . VAL A 1 172 ? 2.190 8.771 4.144 1.00 89.12 172 VAL A C 1
ATOM 1380 O O . VAL A 1 172 ? 1.250 8.583 4.913 1.00 89.12 172 VAL A O 1
ATOM 1383 N N . SER A 1 173 ? 3.397 8.236 4.346 1.00 89.69 173 SER A N 1
ATOM 1384 C CA . SER A 1 173 ? 3.740 7.415 5.514 1.00 89.69 173 SER A CA 1
ATOM 1385 C C . SER A 1 173 ? 3.526 8.174 6.829 1.00 89.69 173 SER A C 1
ATOM 1387 O O . SER A 1 173 ? 2.904 7.653 7.757 1.00 89.69 173 SER A O 1
ATOM 1389 N N . ILE A 1 174 ? 3.949 9.442 6.885 1.00 91.44 174 ILE A N 1
ATOM 1390 C CA . ILE A 1 174 ? 3.729 10.320 8.044 1.00 91.44 174 ILE A CA 1
ATOM 1391 C C . ILE A 1 174 ? 2.229 10.508 8.308 1.00 91.44 174 ILE A C 1
ATOM 1393 O O . ILE A 1 174 ? 1.778 10.297 9.432 1.00 91.44 174 ILE A O 1
ATOM 1397 N N . ALA A 1 175 ? 1.438 10.820 7.278 1.00 88.25 175 ALA A N 1
ATOM 1398 C CA . ALA A 1 175 ? -0.010 10.988 7.424 1.00 88.25 175 ALA A CA 1
ATOM 1399 C C . ALA A 1 175 ? -0.708 9.705 7.927 1.00 88.25 175 ALA A C 1
ATOM 1401 O O . ALA A 1 175 ? -1.607 9.764 8.765 1.00 88.25 175 ALA A O 1
ATOM 1402 N N . ILE A 1 176 ? -0.272 8.526 7.470 1.00 87.50 176 ILE A N 1
ATOM 1403 C CA . ILE A 1 176 ? -0.771 7.229 7.963 1.00 87.50 176 ILE A CA 1
ATOM 1404 C C . ILE A 1 176 ? -0.435 7.037 9.453 1.00 87.50 176 ILE A C 1
ATOM 1406 O O . ILE A 1 176 ? -1.269 6.557 10.231 1.00 87.50 176 ILE A O 1
ATOM 1410 N N . ALA A 1 177 ? 0.769 7.428 9.875 1.00 86.56 177 ALA A N 1
ATOM 1411 C CA . ALA A 1 177 ? 1.172 7.362 11.276 1.00 86.56 177 ALA A CA 1
ATOM 1412 C C . ALA A 1 177 ? 0.334 8.303 12.162 1.00 86.56 177 ALA A C 1
ATOM 1414 O O . ALA A 1 177 ? -0.020 7.930 13.281 1.00 86.56 177 ALA A O 1
ATOM 1415 N N . GLU A 1 178 ? -0.036 9.486 11.668 1.00 87.50 178 GLU A N 1
ATOM 1416 C CA . GLU A 1 178 ? -0.933 10.417 12.368 1.00 87.50 178 GLU A CA 1
ATOM 1417 C C . GLU A 1 178 ? -2.343 9.839 12.532 1.00 87.50 178 GLU A C 1
ATOM 1419 O O . GLU A 1 178 ? -2.895 9.870 13.633 1.00 87.50 178 GLU A O 1
ATOM 1424 N N . ILE A 1 179 ? -2.905 9.226 11.483 1.00 83.94 179 ILE A N 1
ATOM 1425 C CA . ILE A 1 179 ? -4.201 8.530 11.564 1.00 83.94 179 ILE A CA 1
ATOM 1426 C C . ILE A 1 179 ? -4.150 7.448 12.648 1.00 83.94 179 ILE A C 1
ATOM 1428 O O . ILE A 1 179 ? -5.052 7.359 13.481 1.00 83.94 179 ILE A O 1
ATOM 1432 N N . SER A 1 180 ? -3.057 6.687 12.708 1.00 80.75 180 SER A N 1
ATOM 1433 C CA . SER A 1 180 ? -2.868 5.642 13.720 1.00 80.75 180 SER A CA 1
ATOM 1434 C C . SER A 1 180 ? -2.852 6.196 15.153 1.00 80.75 180 SER A C 1
ATOM 1436 O O . SER A 1 180 ? -3.310 5.524 16.072 1.00 80.75 180 SER A O 1
ATOM 1438 N N . GLN A 1 181 ? -2.387 7.435 15.359 1.00 79.56 181 GLN A N 1
ATOM 1439 C CA . GLN A 1 181 ? -2.400 8.102 16.670 1.00 79.56 181 GLN A CA 1
ATOM 1440 C C . GLN A 1 181 ? -3.792 8.606 17.079 1.00 79.56 181 GLN A C 1
ATOM 1442 O O . GLN A 1 181 ? -4.067 8.737 18.272 1.00 79.56 181 GLN A O 1
ATOM 1447 N N . THR A 1 182 ? -4.680 8.884 16.118 1.00 77.88 182 THR A N 1
ATOM 1448 C CA . THR A 1 182 ? -6.060 9.315 16.415 1.00 77.88 182 THR A CA 1
ATOM 1449 C C . THR A 1 182 ? -6.948 8.187 16.940 1.00 77.88 182 THR A C 1
ATOM 1451 O O . THR A 1 182 ? -7.951 8.458 17.604 1.00 77.88 182 THR A O 1
ATOM 1454 N N . ILE A 1 183 ? -6.565 6.927 16.707 1.00 77.75 183 ILE A N 1
ATOM 1455 C CA . ILE A 1 183 ? -7.223 5.756 17.289 1.00 77.75 183 ILE A CA 1
ATOM 1456 C C . ILE A 1 183 ? -6.831 5.694 18.774 1.00 77.75 183 ILE A C 1
ATOM 1458 O O . ILE A 1 183 ? -5.855 5.056 19.165 1.00 77.75 183 ILE A O 1
ATOM 1462 N N . GLN A 1 184 ? -7.571 6.415 19.620 1.00 63.12 184 GLN A N 1
ATOM 1463 C CA . GLN A 1 184 ? -7.371 6.376 21.066 1.00 63.12 184 GLN A CA 1
ATOM 1464 C C . GLN A 1 184 ? -7.685 4.974 21.593 1.00 63.12 184 GLN A C 1
ATOM 1466 O O . GLN A 1 184 ? -8.824 4.512 21.517 1.00 63.12 184 GLN A O 1
ATOM 1471 N N . ALA A 1 185 ? -6.683 4.310 22.174 1.00 62.81 185 ALA A N 1
ATOM 1472 C CA . ALA A 1 185 ? -6.960 3.189 23.059 1.00 62.81 185 ALA A CA 1
ATOM 1473 C C . ALA A 1 185 ? -7.703 3.702 24.295 1.00 62.81 185 ALA A C 1
ATOM 1475 O O . ALA A 1 185 ? -7.427 4.797 24.788 1.00 62.81 185 ALA A O 1
ATOM 1476 N N . ASP A 1 186 ? -8.631 2.883 24.781 1.00 65.50 186 ASP A N 1
ATOM 1477 C CA . ASP A 1 186 ? -9.401 3.122 25.997 1.00 65.50 186 ASP A CA 1
ATOM 1478 C C . ASP A 1 186 ? -8.479 3.608 27.137 1.00 65.50 186 ASP A C 1
ATOM 1480 O O . ASP A 1 186 ? -7.520 2.896 27.476 1.00 65.50 186 ASP A O 1
ATOM 1484 N N . PRO A 1 187 ? -8.698 4.828 27.674 1.00 66.19 187 PRO A N 1
ATOM 1485 C CA . PRO A 1 187 ? -7.811 5.417 28.665 1.00 66.19 187 PRO A CA 1
ATOM 1486 C C . PRO A 1 187 ? -7.725 4.538 29.913 1.00 66.19 187 PRO A C 1
ATOM 1488 O O . PRO A 1 187 ? -8.688 3.880 30.307 1.00 66.19 187 PRO A O 1
ATOM 1491 N N . ASP A 1 188 ? -6.558 4.545 30.562 1.00 68.81 188 ASP A N 1
ATOM 1492 C CA . ASP A 1 188 ? -6.390 3.826 31.821 1.00 68.81 188 ASP A CA 1
ATOM 1493 C C . ASP A 1 188 ? -7.431 4.314 32.840 1.00 68.81 188 ASP A C 1
ATOM 1495 O O . ASP A 1 188 ? -7.567 5.531 33.020 1.00 68.81 188 ASP A O 1
ATOM 1499 N N . PRO A 1 189 ? -8.147 3.399 33.522 1.00 74.25 189 PRO A N 1
ATOM 1500 C CA . PRO A 1 189 ? -9.198 3.772 34.457 1.00 74.25 189 PRO A CA 1
ATOM 1501 C C . PRO A 1 189 ? -8.613 4.649 35.571 1.00 74.25 189 PRO A C 1
ATOM 1503 O O . PRO A 1 189 ? -7.721 4.232 36.313 1.00 74.25 189 PRO A O 1
ATOM 1506 N N . GLN A 1 190 ? -9.108 5.881 35.676 1.00 77.19 190 GLN A N 1
ATOM 1507 C CA . GLN A 1 190 ? -8.616 6.900 36.607 1.00 77.19 190 GLN A CA 1
ATOM 1508 C C . GLN A 1 190 ? -9.331 6.822 37.955 1.00 77.19 190 GLN A C 1
ATOM 1510 O O . GLN A 1 190 ? -8.817 7.288 38.974 1.00 77.19 190 GLN A O 1
ATOM 1515 N N . THR A 1 191 ? -10.522 6.217 37.982 1.00 79.06 191 THR A N 1
ATOM 1516 C CA . THR A 1 191 ? -11.307 6.068 39.206 1.00 79.06 191 THR A CA 1
ATOM 1517 C C . THR A 1 191 ? -11.386 4.620 39.679 1.00 79.06 191 THR A C 1
ATOM 1519 O O . THR A 1 191 ? -11.389 3.660 38.908 1.00 79.06 191 THR A O 1
ATOM 1522 N N . ARG A 1 192 ? -11.526 4.440 41.000 1.00 76.62 192 ARG A N 1
ATOM 1523 C CA . ARG A 1 192 ? -11.780 3.120 41.608 1.00 76.62 192 ARG A CA 1
ATOM 1524 C C . ARG A 1 192 ? -13.039 2.453 41.035 1.00 76.62 192 ARG A C 1
ATOM 1526 O O . ARG A 1 192 ? -13.120 1.229 41.007 1.00 76.62 192 ARG A O 1
ATOM 1533 N N . GLN A 1 193 ? -14.023 3.249 40.617 1.00 76.00 193 GLN A N 1
ATOM 1534 C CA . GLN A 1 193 ? -15.276 2.771 40.033 1.00 76.00 193 GLN A CA 1
ATOM 1535 C C . GLN A 1 193 ? -15.060 2.221 38.623 1.00 76.00 193 GLN A C 1
ATOM 1537 O O . GLN A 1 193 ? -15.547 1.134 38.331 1.00 76.00 193 GLN A O 1
ATOM 1542 N N . GLU A 1 194 ? -14.269 2.907 37.797 1.00 76.50 194 GLU A N 1
ATOM 1543 C CA . GLU A 1 194 ? -13.852 2.404 36.484 1.00 76.50 194 GLU A CA 1
ATOM 1544 C C . GLU A 1 194 ? -13.017 1.126 36.612 1.00 76.50 194 GLU A C 1
ATOM 1546 O O . GLU A 1 194 ? -13.313 0.136 35.952 1.00 76.50 194 GLU A O 1
ATOM 1551 N N . LEU A 1 195 ? -12.046 1.085 37.534 1.00 77.69 195 LEU A N 1
ATOM 1552 C CA . LEU A 1 195 ? -11.255 -0.124 37.817 1.00 77.69 195 LEU A CA 1
ATOM 1553 C C . LEU A 1 195 ? -12.128 -1.315 38.240 1.00 77.69 195 LEU A C 1
ATOM 1555 O O . LEU A 1 195 ? -11.820 -2.462 37.921 1.00 77.69 195 LEU A O 1
ATOM 1559 N N . SER A 1 196 ? -13.232 -1.058 38.945 1.00 75.94 196 SER A N 1
ATOM 1560 C CA . SER A 1 196 ? -14.150 -2.105 39.396 1.00 75.94 196 SER A CA 1
ATOM 1561 C C . SER A 1 196 ? -14.875 -2.806 38.245 1.00 75.94 196 SER A C 1
ATOM 1563 O O . SER A 1 196 ? -15.276 -3.958 38.421 1.00 75.94 196 SER A O 1
ATOM 1565 N N . LEU A 1 197 ? -15.033 -2.154 37.087 1.00 74.38 197 LEU A N 1
ATOM 1566 C CA . LEU A 1 197 ? -15.613 -2.770 35.886 1.00 74.38 197 LEU A CA 1
ATOM 1567 C C . LEU A 1 197 ? -14.746 -3.923 35.364 1.00 74.38 197 LEU A C 1
ATOM 1569 O O . LEU A 1 197 ? -15.266 -4.844 34.745 1.00 74.38 197 LEU A O 1
ATOM 1573 N N . TYR A 1 198 ? -13.449 -3.894 35.676 1.00 70.50 198 TYR A N 1
ATOM 1574 C CA . TYR A 1 198 ? -12.461 -4.896 35.280 1.00 70.50 198 TYR A CA 1
ATOM 1575 C C . TYR A 1 198 ? -12.186 -5.940 36.375 1.00 70.50 198 TYR A C 1
ATOM 1577 O O . TYR A 1 198 ? -11.283 -6.766 36.240 1.00 70.50 198 TYR A O 1
ATOM 1585 N N . SER A 1 199 ? -12.922 -5.901 37.492 1.00 72.69 199 SER A N 1
ATOM 1586 C CA . SER A 1 199 ? -12.698 -6.839 38.595 1.00 72.69 199 SER A CA 1
ATOM 1587 C C . SER A 1 199 ? -13.110 -8.263 38.210 1.00 72.69 199 SER A C 1
ATOM 1589 O O . SER A 1 199 ? -14.233 -8.504 37.778 1.00 72.69 199 SER A O 1
ATOM 1591 N N . SER A 1 200 ? -12.192 -9.212 38.393 1.00 67.81 200 SER A N 1
ATOM 1592 C CA . SER A 1 200 ? -12.426 -10.644 38.177 1.00 67.81 200 SER A CA 1
ATOM 1593 C C . SER A 1 200 ? -12.304 -11.400 39.496 1.00 67.81 200 SER A C 1
ATOM 1595 O O . SER A 1 200 ? -11.477 -11.060 40.349 1.00 67.81 200 SER A O 1
ATOM 1597 N N . SER A 1 201 ? -13.134 -12.426 39.688 1.00 70.56 201 SER A N 1
ATOM 1598 C CA . SER A 1 201 ? -13.056 -13.274 40.879 1.00 70.56 201 SER A CA 1
ATOM 1599 C C . SER A 1 201 ? -11.966 -14.326 40.692 1.00 70.56 201 SER A C 1
ATOM 1601 O O . SER A 1 201 ? -12.160 -15.303 39.978 1.00 70.56 201 SER A O 1
ATOM 1603 N N . LEU A 1 202 ? -10.826 -14.139 41.355 1.00 72.75 202 LEU A N 1
ATOM 1604 C CA . LEU A 1 202 ? -9.725 -15.103 41.336 1.00 72.75 202 LEU A CA 1
ATOM 1605 C C . LEU A 1 202 ? -9.946 -16.203 42.381 1.00 72.75 202 LEU A C 1
ATOM 1607 O O . LEU A 1 202 ? -10.294 -15.909 43.529 1.00 72.75 202 LEU A O 1
ATOM 1611 N N . SER A 1 203 ? -9.701 -17.458 42.001 1.00 73.25 203 SER A N 1
ATOM 1612 C CA . SER A 1 203 ? -9.553 -18.579 42.935 1.00 73.25 203 SER A CA 1
ATOM 1613 C C . SER A 1 203 ? -8.223 -19.292 42.726 1.00 73.25 203 SER A C 1
ATOM 1615 O O . SER A 1 203 ? -7.818 -19.547 41.596 1.00 73.25 203 SER A O 1
ATOM 1617 N N . LEU A 1 204 ? -7.554 -19.624 43.826 1.00 73.25 204 LEU A N 1
ATOM 1618 C CA . LEU A 1 204 ? -6.341 -20.435 43.835 1.00 73.25 204 LEU A CA 1
ATOM 1619 C C . LEU A 1 204 ? -6.694 -21.881 43.474 1.00 73.25 204 LEU A C 1
ATOM 1621 O O . LEU A 1 204 ? -7.735 -22.388 43.909 1.00 73.25 204 LEU A O 1
ATOM 1625 N N . ASP A 1 205 ? -5.840 -22.532 42.687 1.00 74.31 205 ASP A N 1
ATOM 1626 C CA . ASP A 1 205 ? -5.977 -23.960 42.405 1.00 74.31 205 ASP A CA 1
ATOM 1627 C C . ASP A 1 205 ? -5.442 -24.774 43.603 1.00 74.31 205 ASP A C 1
ATOM 1629 O O . ASP A 1 205 ? -4.279 -24.623 43.985 1.00 74.31 205 ASP A O 1
ATOM 1633 N N . PRO A 1 206 ? -6.267 -25.624 44.243 1.00 68.56 206 PRO A N 1
ATOM 1634 C CA . PRO A 1 206 ? -5.810 -26.504 45.315 1.00 68.56 206 PRO A CA 1
ATOM 1635 C C . PRO A 1 206 ? -4.728 -27.492 44.895 1.00 68.56 206 PRO A C 1
ATOM 1637 O O . PRO A 1 206 ? -3.911 -27.861 45.732 1.00 68.56 206 PRO A O 1
ATOM 1640 N N . ASN A 1 207 ? -4.708 -27.917 43.629 1.00 72.69 207 ASN A N 1
ATOM 1641 C CA . ASN A 1 207 ? -3.785 -28.952 43.152 1.00 72.69 207 ASN A CA 1
ATOM 1642 C C . ASN A 1 207 ? -2.339 -28.464 43.063 1.00 72.69 207 ASN A C 1
ATOM 1644 O O . ASN A 1 207 ? -1.413 -29.259 42.922 1.00 72.69 207 ASN A O 1
ATOM 1648 N N . THR A 1 208 ? -2.150 -27.152 43.140 1.00 65.69 208 THR A N 1
ATOM 1649 C CA . THR A 1 208 ? -0.858 -26.493 42.967 1.00 65.69 208 THR A CA 1
ATOM 1650 C C . THR A 1 208 ? -0.452 -25.714 44.211 1.00 65.69 208 THR A C 1
ATOM 1652 O O . THR A 1 208 ? 0.581 -25.041 44.241 1.00 65.69 208 THR A O 1
ATOM 1655 N N . ALA A 1 209 ? -1.257 -25.823 45.271 1.00 62.88 209 ALA A N 1
ATOM 1656 C CA . ALA A 1 209 ? -0.903 -25.346 46.588 1.00 62.88 209 ALA A CA 1
ATOM 1657 C C . ALA A 1 209 ? 0.282 -26.164 47.124 1.00 62.88 209 ALA A C 1
ATOM 1659 O O . ALA A 1 209 ? 0.252 -27.391 47.159 1.00 62.88 209 ALA A O 1
ATOM 1660 N N . PHE A 1 210 ? 1.336 -25.470 47.555 1.00 66.44 210 PHE A N 1
ATOM 1661 C CA . PHE A 1 210 ? 2.464 -26.092 48.250 1.00 66.44 210 PHE A CA 1
ATOM 1662 C C . PHE A 1 210 ? 1.958 -26.840 49.495 1.00 66.44 210 PHE A C 1
ATOM 1664 O O . PHE A 1 210 ? 1.032 -26.357 50.137 1.00 66.44 210 PHE A O 1
ATOM 1671 N N . GLU A 1 211 ? 2.581 -27.956 49.885 1.00 64.19 211 GLU A N 1
ATOM 1672 C CA . GLU A 1 211 ? 2.082 -28.876 50.937 1.00 64.19 211 GLU A CA 1
ATOM 1673 C C . GLU A 1 211 ? 1.710 -28.195 52.270 1.00 64.19 211 GLU A C 1
ATOM 1675 O O . GLU A 1 211 ? 0.836 -28.650 53.001 1.00 64.19 211 GLU A O 1
ATOM 1680 N N . ASN A 1 212 ? 2.332 -27.052 52.564 1.00 67.12 212 ASN A N 1
ATOM 1681 C CA . ASN A 1 212 ? 2.092 -26.265 53.771 1.00 67.12 212 ASN A CA 1
ATOM 1682 C C . ASN A 1 212 ? 1.123 -25.086 53.567 1.00 67.12 212 ASN A C 1
ATOM 1684 O O . ASN A 1 212 ? 1.085 -24.188 54.405 1.00 67.12 212 ASN A O 1
ATOM 1688 N N . LEU A 1 213 ? 0.383 -25.011 52.459 1.00 68.75 213 LEU A N 1
ATOM 1689 C CA . LEU A 1 213 ? -0.538 -23.917 52.143 1.00 68.75 213 LEU A CA 1
ATOM 1690 C C . LEU A 1 213 ? -1.993 -24.391 52.246 1.00 68.75 213 LEU A C 1
ATOM 1692 O O . LEU A 1 213 ? -2.495 -25.120 51.399 1.00 68.75 213 LEU A O 1
ATOM 1696 N N . LEU A 1 214 ? -2.696 -23.921 53.273 1.00 71.31 214 LEU A N 1
ATOM 1697 C CA . LEU A 1 214 ? -4.108 -24.210 53.499 1.00 71.31 214 LEU A CA 1
ATOM 1698 C C . LEU A 1 214 ? -4.982 -23.176 52.789 1.00 71.31 214 LEU A C 1
ATOM 1700 O O . LEU A 1 214 ? -4.866 -21.976 53.048 1.00 71.31 214 LEU A O 1
ATOM 1704 N N . LEU A 1 215 ? -5.885 -23.632 51.925 1.00 73.94 215 LEU A N 1
ATOM 1705 C CA . LEU A 1 215 ? -6.835 -22.773 51.220 1.00 73.94 215 LEU A CA 1
ATOM 1706 C C . LEU A 1 215 ? -8.168 -22.675 51.978 1.00 73.94 215 LEU A C 1
ATOM 1708 O O . LEU A 1 215 ? -8.674 -23.654 52.518 1.00 73.94 215 LEU A O 1
ATOM 1712 N N . SER A 1 216 ? -8.750 -21.478 52.026 1.00 69.19 216 SER A N 1
ATOM 1713 C CA . SER A 1 216 ? -10.023 -21.190 52.698 1.00 69.19 216 SER A CA 1
ATOM 1714 C C . SER A 1 216 ? -10.848 -20.157 51.922 1.00 69.19 216 SER A C 1
ATOM 1716 O O . SER A 1 216 ? -10.376 -19.563 50.949 1.00 69.19 216 SER A O 1
ATOM 1718 N N . GLU A 1 217 ? -12.107 -19.969 52.335 1.00 71.88 217 GLU A N 1
ATOM 1719 C CA . GLU A 1 217 ? 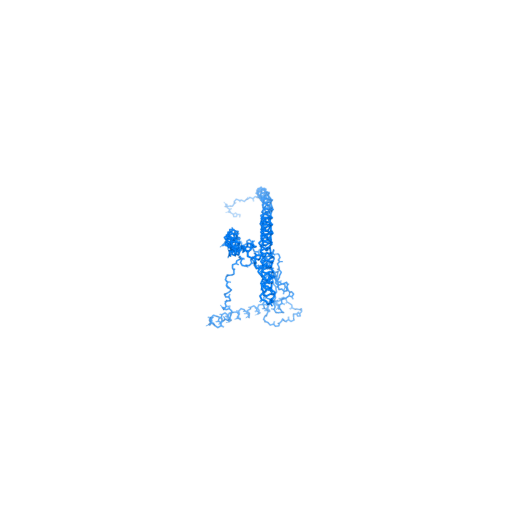-13.050 -19.016 51.725 1.00 71.88 217 GLU A CA 1
ATOM 1720 C C . GLU A 1 217 ? -13.217 -19.241 50.211 1.00 71.88 217 GLU A C 1
ATOM 1722 O O . GLU A 1 217 ? -13.047 -18.342 49.389 1.00 71.88 217 GLU A O 1
ATOM 1727 N N . GLY A 1 218 ? -13.498 -20.493 49.832 1.00 66.50 218 GLY A N 1
ATOM 1728 C CA . GLY A 1 218 ? -13.662 -20.879 48.429 1.00 66.50 218 GLY A CA 1
ATOM 1729 C C . GLY A 1 218 ? -12.380 -20.718 47.607 1.00 66.50 218 GLY A C 1
ATOM 1730 O O . GLY A 1 218 ? -12.449 -20.274 46.461 1.00 66.50 218 GLY A O 1
ATOM 1731 N N . ASN A 1 219 ? -11.233 -21.046 48.209 1.00 69.94 219 ASN A N 1
ATOM 1732 C CA . ASN A 1 219 ? -9.886 -20.946 47.637 1.00 69.94 219 ASN A CA 1
ATOM 1733 C C . ASN A 1 219 ? -9.451 -19.518 47.285 1.00 69.94 219 ASN A C 1
ATOM 1735 O O . ASN A 1 219 ? -8.621 -19.315 46.406 1.00 69.94 219 ASN A O 1
ATOM 1739 N N . ARG A 1 220 ? -9.998 -18.506 47.966 1.00 66.81 220 ARG A N 1
ATOM 1740 C CA . ARG A 1 220 ? -9.606 -17.097 47.773 1.00 66.81 220 ARG A CA 1
ATOM 1741 C C . ARG A 1 220 ? -8.593 -16.608 48.806 1.00 66.81 220 ARG A C 1
ATOM 1743 O O . ARG A 1 220 ? -8.044 -15.520 48.656 1.00 66.81 220 ARG A O 1
ATOM 1750 N N . LYS A 1 221 ? -8.340 -17.396 49.856 1.00 70.25 221 LYS A N 1
ATOM 1751 C CA . LYS A 1 221 ? -7.344 -17.113 50.897 1.00 70.25 221 LYS A CA 1
ATOM 1752 C C . LYS A 1 221 ? -6.448 -18.325 51.122 1.00 70.25 221 LYS A C 1
ATOM 1754 O O . LYS A 1 221 ? -6.962 -19.415 51.344 1.00 70.25 221 LYS A O 1
ATOM 1759 N N . GLY A 1 222 ? -5.133 -18.117 51.111 1.00 69.75 222 GLY A N 1
ATOM 1760 C CA . GLY A 1 222 ? -4.129 -19.121 51.471 1.00 69.75 222 GLY A CA 1
ATOM 1761 C C . GLY A 1 222 ? -3.451 -18.776 52.798 1.00 69.75 222 GLY A C 1
ATOM 1762 O O . GLY A 1 222 ? -3.068 -17.626 53.012 1.00 69.75 222 GLY A O 1
ATOM 1763 N N . VAL A 1 223 ? -3.300 -19.755 53.688 1.00 68.06 223 VAL A N 1
ATOM 1764 C CA . VAL A 1 223 ? -2.619 -19.623 54.983 1.00 68.06 223 VAL A CA 1
ATOM 1765 C C . VAL A 1 223 ? -1.481 -20.635 55.047 1.00 68.06 223 VAL A C 1
ATOM 1767 O O . VAL A 1 223 ? -1.698 -21.825 54.848 1.00 68.06 223 VAL A O 1
ATOM 1770 N N . LYS A 1 224 ? -0.261 -20.174 55.335 1.00 64.38 224 LYS A N 1
ATOM 1771 C CA . LYS A 1 224 ? 0.906 -21.051 55.479 1.00 64.38 224 LYS A CA 1
ATOM 1772 C C . LYS A 1 224 ? 0.892 -21.727 56.854 1.00 64.38 224 LYS A C 1
ATOM 1774 O O . LYS A 1 224 ? 0.962 -21.041 57.874 1.00 64.38 224 LYS A O 1
ATOM 1779 N N . ALA A 1 225 ? 0.814 -23.051 56.885 1.00 58.28 225 ALA A N 1
ATOM 1780 C CA . ALA A 1 225 ? 1.009 -23.854 58.082 1.00 58.28 225 ALA A CA 1
ATOM 1781 C C . ALA A 1 225 ? 2.482 -23.773 58.531 1.00 58.28 225 ALA A C 1
ATOM 1783 O O . ALA A 1 225 ? 3.407 -23.883 57.725 1.00 58.28 225 ALA A O 1
ATOM 1784 N N . LEU A 1 226 ? 2.700 -23.529 59.824 1.00 49.88 226 LEU A N 1
ATOM 1785 C CA . LEU A 1 226 ? 4.017 -23.445 60.463 1.00 49.88 226 LEU A CA 1
ATOM 1786 C C . LEU A 1 226 ? 4.242 -24.716 61.307 1.00 49.88 226 LEU A C 1
ATOM 1788 O O . LEU A 1 226 ? 4.092 -24.683 62.528 1.00 49.88 226 LEU A O 1
ATOM 1792 N N . GLY A 1 227 ? 4.587 -25.829 60.649 1.00 58.31 227 GLY A N 1
ATOM 1793 C CA . GLY A 1 227 ? 4.985 -27.101 61.279 1.00 58.31 227 GLY A CA 1
ATOM 1794 C C . GLY A 1 227 ? 4.123 -28.312 60.896 1.00 58.31 227 GLY A C 1
ATOM 1795 O O . GLY A 1 227 ? 3.135 -28.164 60.178 1.00 58.31 227 GLY A O 1
ATOM 1796 N N . ASP A 1 228 ? 4.506 -29.491 61.398 1.00 52.50 228 ASP A N 1
ATOM 1797 C CA . ASP A 1 228 ? 3.826 -30.765 61.128 1.00 52.50 228 ASP A CA 1
ATOM 1798 C C . ASP A 1 228 ? 2.399 -30.783 61.698 1.00 52.50 228 ASP A C 1
ATOM 1800 O O . ASP A 1 228 ? 2.150 -30.390 62.845 1.00 52.50 228 ASP A O 1
ATOM 1804 N N . LEU A 1 229 ? 1.451 -31.256 60.887 1.00 48.91 229 LEU A N 1
ATOM 1805 C CA . LEU A 1 229 ? 0.065 -31.477 61.294 1.00 48.91 229 LEU A CA 1
ATOM 1806 C C . LEU A 1 229 ? -0.000 -32.668 62.264 1.00 48.91 229 LEU A C 1
ATOM 1808 O O . LEU A 1 229 ? 0.429 -33.764 61.900 1.00 48.91 229 LEU A O 1
ATOM 1812 N N . PRO A 1 230 ? -0.547 -32.509 63.483 1.00 50.19 230 PRO A N 1
ATOM 1813 C CA . PRO A 1 230 ? -0.739 -33.648 64.363 1.00 50.19 230 PRO A CA 1
ATOM 1814 C C . PRO A 1 230 ? -1.815 -34.579 63.795 1.00 50.19 230 PRO A C 1
ATOM 1816 O O . PRO A 1 230 ? -2.853 -34.137 63.300 1.00 50.19 230 PRO A O 1
ATOM 1819 N N . VAL A 1 231 ? -1.572 -35.884 63.906 1.00 42.16 231 VAL A N 1
ATOM 1820 C CA . VAL A 1 231 ? -2.579 -36.915 63.642 1.00 42.16 231 VAL A CA 1
ATOM 1821 C C . VAL A 1 231 ? -3.636 -36.816 64.740 1.00 42.16 231 VAL A C 1
ATOM 1823 O O . VAL A 1 231 ? -3.381 -37.164 65.893 1.00 42.16 231 VAL A O 1
ATOM 1826 N N . PHE A 1 232 ? -4.822 -36.316 64.400 1.00 47.62 232 PHE A N 1
ATOM 1827 C CA . PHE A 1 232 ? -5.954 -36.312 65.320 1.00 47.62 232 PHE A CA 1
ATOM 1828 C C . PHE A 1 232 ? -6.588 -37.706 65.322 1.00 47.62 232 PHE A C 1
ATOM 1830 O O . PHE A 1 232 ? -7.416 -38.020 64.471 1.00 47.62 232 PHE A O 1
ATOM 1837 N N . ALA A 1 233 ? -6.184 -38.555 66.268 1.00 43.59 233 ALA A N 1
ATOM 1838 C CA . ALA A 1 233 ? -6.987 -39.718 66.629 1.00 43.59 233 ALA A CA 1
ATOM 1839 C C . ALA A 1 233 ? -8.260 -39.220 67.331 1.00 43.59 233 ALA A C 1
ATOM 1841 O O . ALA A 1 233 ? -8.195 -38.309 68.157 1.00 43.59 233 ALA A O 1
ATOM 1842 N N . GLU A 1 234 ? -9.410 -39.780 66.958 1.00 45.94 234 GLU A N 1
ATOM 1843 C CA . GLU A 1 234 ? -10.747 -39.394 67.416 1.00 45.94 234 GLU A CA 1
ATOM 1844 C C . GLU A 1 234 ? -10.819 -39.198 68.939 1.00 45.94 234 GLU A C 1
ATOM 1846 O O . GLU A 1 234 ? -10.947 -40.163 69.686 1.00 45.94 234 GLU A O 1
ATOM 1851 N N . SER A 1 235 ? -10.733 -37.955 69.427 1.00 47.94 235 SER A N 1
ATOM 1852 C CA . SER A 1 235 ? -11.004 -37.604 70.829 1.00 47.94 235 SER A CA 1
ATOM 1853 C C . SER A 1 235 ? -11.195 -36.091 71.014 1.00 47.94 235 SER A C 1
ATOM 1855 O O . SER A 1 235 ? -10.244 -35.330 71.138 1.00 47.94 235 SER A O 1
ATOM 1857 N N . SER A 1 236 ? -12.465 -35.693 71.123 1.00 52.28 236 SER A N 1
ATOM 1858 C CA . SER A 1 236 ? -13.006 -34.422 71.641 1.00 52.28 236 SER A CA 1
ATOM 1859 C C . SER A 1 236 ? -12.822 -33.110 70.822 1.00 52.28 236 SER A C 1
ATOM 1861 O O . SER A 1 236 ? -11.717 -32.778 70.391 1.00 52.28 236 SER A O 1
ATOM 1863 N N . PRO A 1 237 ? -13.884 -32.279 70.675 1.00 51.44 237 PRO A N 1
ATOM 1864 C CA . PRO A 1 237 ? -13.837 -30.972 69.987 1.00 51.44 237 PRO A CA 1
ATOM 1865 C C . PRO A 1 237 ? -12.876 -29.945 70.610 1.00 51.44 237 PRO A C 1
ATOM 1867 O O . PRO A 1 237 ? -12.468 -28.977 69.958 1.00 51.44 237 PRO A O 1
ATOM 1870 N N . ASN A 1 238 ? -12.511 -30.138 71.878 1.00 54.91 238 ASN A N 1
ATOM 1871 C CA . ASN A 1 238 ? -11.684 -29.190 72.617 1.00 54.91 238 ASN A CA 1
ATOM 1872 C C . ASN A 1 238 ? -10.217 -29.260 72.173 1.00 54.91 238 ASN A C 1
ATOM 1874 O O . ASN A 1 238 ? -9.554 -28.229 72.125 1.00 54.91 238 ASN A O 1
ATOM 1878 N N . THR A 1 239 ? -9.735 -30.426 71.737 1.00 54.72 239 THR A N 1
ATOM 1879 C CA . THR A 1 239 ? -8.328 -30.644 71.367 1.00 54.72 239 THR A CA 1
ATOM 1880 C C . THR A 1 239 ? -7.946 -29.930 70.067 1.00 54.72 239 THR A C 1
ATOM 1882 O O . THR A 1 239 ? -6.880 -29.321 69.979 1.00 54.72 239 THR A O 1
ATOM 1885 N N . LEU A 1 240 ? -8.839 -29.920 69.069 1.00 52.50 240 LEU A N 1
ATOM 1886 C CA . LEU A 1 240 ? -8.639 -29.163 67.826 1.00 52.50 240 LEU A CA 1
ATOM 1887 C C . LEU A 1 240 ? -8.687 -27.651 68.090 1.00 52.50 240 LEU A C 1
ATOM 1889 O O . LEU A 1 240 ? -7.888 -26.891 67.548 1.00 52.50 240 LEU A O 1
ATOM 1893 N N . THR A 1 241 ? -9.602 -27.214 68.955 1.00 58.81 241 THR A N 1
ATOM 1894 C CA . THR A 1 241 ? -9.789 -25.794 69.281 1.00 58.81 241 THR A CA 1
ATOM 1895 C C . THR A 1 241 ? -8.608 -25.244 70.086 1.00 58.81 241 THR A C 1
ATOM 1897 O O . THR A 1 241 ? -8.121 -24.148 69.806 1.00 58.81 241 THR A O 1
ATOM 1900 N N . GLU A 1 242 ? -8.084 -26.023 71.034 1.00 65.31 242 GLU A N 1
ATOM 1901 C CA . GLU A 1 242 ? -6.868 -25.698 71.786 1.00 65.31 242 GLU A CA 1
ATOM 1902 C C . GLU A 1 242 ? -5.625 -25.708 70.895 1.00 65.31 242 GLU A C 1
ATOM 1904 O O . GLU A 1 242 ? -4.799 -24.799 70.999 1.00 65.31 242 GLU A O 1
ATOM 1909 N N . PHE A 1 243 ? -5.519 -26.659 69.960 1.00 67.00 243 PHE A N 1
ATOM 1910 C CA . PHE A 1 243 ? -4.436 -26.680 68.979 1.00 67.00 243 PHE A CA 1
ATOM 1911 C C . PHE A 1 243 ? -4.487 -25.459 68.053 1.00 67.00 243 PHE A C 1
ATOM 1913 O O . PHE A 1 243 ? -3.487 -24.755 67.916 1.00 67.00 243 PHE A O 1
ATOM 1920 N N . ILE A 1 244 ? -5.650 -25.142 67.474 1.00 63.03 244 ILE A N 1
ATOM 1921 C CA . ILE A 1 244 ? -5.831 -23.965 66.611 1.00 63.03 244 ILE A CA 1
ATOM 1922 C C . ILE A 1 244 ? -5.549 -22.680 67.394 1.00 63.03 244 ILE A C 1
ATOM 1924 O O . ILE A 1 244 ? -4.863 -21.795 66.885 1.00 63.03 244 ILE A O 1
ATOM 1928 N N . SER A 1 245 ? -6.009 -22.573 68.642 1.00 72.81 245 SER A N 1
ATOM 1929 C CA . SER A 1 245 ? -5.725 -21.428 69.515 1.00 72.81 245 SER A CA 1
ATOM 1930 C C . SER A 1 245 ? -4.229 -21.305 69.831 1.00 72.81 245 SER A C 1
ATOM 1932 O O . SER A 1 245 ? -3.653 -20.218 69.720 1.00 72.81 245 SER A O 1
ATOM 1934 N N . GLY A 1 246 ? -3.566 -22.424 70.137 1.00 74.12 246 GLY A N 1
ATOM 1935 C CA . GLY A 1 246 ? -2.127 -22.498 70.380 1.00 74.12 246 GLY A CA 1
ATOM 1936 C C . GLY A 1 246 ? -1.309 -22.081 69.159 1.00 74.12 246 GLY A C 1
ATOM 1937 O O . GLY A 1 246 ? -0.428 -21.225 69.274 1.00 74.12 246 GLY A O 1
ATOM 1938 N N . GLN A 1 247 ? -1.652 -22.600 67.977 1.00 66.38 247 GLN A N 1
ATOM 1939 C CA . GLN A 1 247 ? -1.024 -22.206 66.715 1.00 66.38 247 GLN A CA 1
ATOM 1940 C C . GLN A 1 247 ? -1.299 -20.739 66.393 1.00 66.38 247 GLN A C 1
ATOM 1942 O O . GLN A 1 247 ? -0.370 -20.016 66.057 1.00 66.38 247 GLN A O 1
ATOM 1947 N N . THR A 1 248 ? -2.526 -20.251 66.596 1.00 67.31 248 THR A N 1
ATOM 1948 C CA . THR A 1 248 ? -2.897 -18.843 66.370 1.00 67.31 248 THR A CA 1
ATOM 1949 C C . THR A 1 248 ? -2.099 -17.903 67.271 1.00 67.31 248 THR A C 1
ATOM 1951 O O . THR A 1 248 ? -1.577 -16.887 66.811 1.00 67.31 248 THR A O 1
ATOM 1954 N N . LYS A 1 249 ? -1.949 -18.237 68.558 1.00 74.50 249 LYS A N 1
ATOM 1955 C CA . LYS A 1 249 ? -1.170 -17.443 69.519 1.00 74.50 249 LYS A CA 1
ATOM 1956 C C . LYS A 1 249 ? 0.323 -17.468 69.185 1.00 74.50 249 LYS A C 1
ATOM 1958 O O . LYS A 1 249 ? 0.984 -16.432 69.263 1.00 74.50 249 LYS A O 1
ATOM 1963 N N . LYS A 1 250 ? 0.841 -18.622 68.755 1.00 74.38 250 LYS A N 1
ATOM 1964 C CA . LYS A 1 250 ? 2.225 -18.784 68.295 1.00 74.38 250 LYS A CA 1
ATOM 1965 C C . LYS A 1 250 ? 2.486 -17.984 67.016 1.00 74.38 250 LYS A C 1
ATOM 1967 O O . LYS A 1 250 ? 3.475 -17.258 66.969 1.00 74.38 250 LYS A O 1
ATOM 1972 N N . LEU A 1 251 ? 1.566 -18.016 66.049 1.00 66.19 251 LEU A N 1
ATOM 1973 C CA . LEU A 1 251 ? 1.615 -17.216 64.821 1.00 66.19 251 LEU A CA 1
ATOM 1974 C C . LEU A 1 251 ? 1.569 -15.722 65.132 1.00 66.19 251 LEU A C 1
ATOM 1976 O O . LEU A 1 251 ? 2.344 -14.955 64.579 1.00 66.19 251 LEU A O 1
ATOM 1980 N N . LYS A 1 252 ? 0.703 -15.302 66.058 1.00 72.81 252 LYS A N 1
ATOM 1981 C CA . LYS A 1 252 ? 0.596 -13.900 66.472 1.00 72.81 252 LYS A CA 1
ATOM 1982 C C . LYS A 1 252 ? 1.887 -13.408 67.129 1.00 72.81 252 LYS A C 1
ATOM 1984 O O . LYS A 1 252 ? 2.331 -12.303 66.841 1.00 72.81 252 LYS A O 1
ATOM 1989 N N . ASN A 1 253 ? 2.526 -14.238 67.953 1.00 73.81 253 ASN A N 1
ATOM 1990 C CA . ASN A 1 253 ? 3.821 -13.919 68.556 1.00 73.81 253 ASN A CA 1
ATOM 1991 C C . ASN A 1 253 ? 4.966 -13.910 67.535 1.00 73.81 253 ASN A C 1
ATOM 1993 O O . ASN A 1 253 ? 5.792 -13.002 67.578 1.00 73.81 253 ASN A O 1
ATOM 1997 N N . LEU A 1 254 ? 5.000 -14.868 66.605 1.00 61.06 254 LEU A N 1
ATOM 1998 C CA . LEU A 1 254 ? 5.968 -14.900 65.504 1.00 61.06 254 LEU A CA 1
ATOM 1999 C C . LEU A 1 254 ? 5.810 -13.686 64.593 1.00 61.06 254 LEU A C 1
ATOM 2001 O O . LEU A 1 254 ? 6.789 -13.004 64.341 1.00 61.06 254 LEU A O 1
ATOM 2005 N N . CYS A 1 255 ? 4.585 -13.352 64.196 1.00 58.09 255 CYS A N 1
ATOM 2006 C CA . CYS A 1 255 ? 4.293 -12.214 63.333 1.00 58.09 255 CYS A CA 1
ATOM 2007 C C . CYS A 1 255 ? 4.586 -10.881 64.037 1.00 58.09 255 CYS A C 1
ATOM 2009 O O . CYS A 1 255 ? 5.084 -9.955 63.412 1.00 58.09 255 CYS A O 1
ATOM 2011 N N . ASN A 1 256 ? 4.366 -10.780 65.353 1.00 70.31 256 ASN A N 1
ATOM 2012 C CA . ASN A 1 256 ? 4.794 -9.614 66.130 1.00 70.31 256 ASN A CA 1
ATOM 2013 C C . ASN A 1 256 ? 6.324 -9.521 66.235 1.00 70.31 256 ASN A C 1
ATOM 2015 O O . ASN A 1 256 ? 6.867 -8.422 66.146 1.00 70.31 256 ASN A O 1
ATOM 2019 N N . LYS A 1 257 ? 7.022 -10.652 66.392 1.00 70.50 257 LYS A N 1
ATOM 2020 C CA . LYS A 1 257 ? 8.488 -10.709 66.437 1.00 70.50 257 LYS A CA 1
ATOM 2021 C C . LYS A 1 257 ? 9.105 -10.370 65.077 1.00 70.50 257 LYS A C 1
ATOM 2023 O O . LYS A 1 257 ? 9.963 -9.499 65.017 1.00 70.50 257 LYS A O 1
ATOM 2028 N N . GLU A 1 258 ? 8.608 -10.966 63.995 1.00 57.47 258 GLU A N 1
ATOM 2029 C CA . GLU A 1 258 ? 8.973 -10.621 62.619 1.00 57.47 258 GLU A CA 1
ATOM 2030 C C . GLU A 1 258 ? 8.622 -9.174 62.311 1.00 57.47 258 GLU A C 1
ATOM 2032 O O . GLU A 1 258 ? 9.460 -8.471 61.787 1.00 57.47 258 GLU A O 1
ATOM 2037 N N . LYS A 1 259 ? 7.449 -8.658 62.691 1.00 60.75 259 LYS A N 1
ATOM 2038 C CA . LYS A 1 259 ? 7.118 -7.237 62.508 1.00 60.75 259 LYS A CA 1
ATOM 2039 C C . LYS A 1 259 ? 8.125 -6.326 63.215 1.00 60.75 259 LYS A C 1
ATOM 2041 O O . LYS A 1 259 ? 8.517 -5.312 62.649 1.00 60.75 259 LYS A O 1
ATOM 2046 N N . ILE A 1 260 ? 8.557 -6.682 64.424 1.00 65.31 260 ILE A N 1
ATOM 2047 C CA . ILE A 1 260 ? 9.581 -5.936 65.166 1.00 65.31 260 ILE A CA 1
ATOM 2048 C C . ILE A 1 260 ? 10.952 -6.033 64.482 1.00 65.31 260 ILE A C 1
ATOM 2050 O O . ILE A 1 260 ? 11.673 -5.042 64.470 1.00 65.31 260 ILE A O 1
ATOM 2054 N N . GLU A 1 261 ? 11.325 -7.176 63.905 1.00 60.78 261 GLU A N 1
ATOM 2055 C CA . GLU A 1 261 ? 12.593 -7.327 63.172 1.00 60.78 261 GLU A CA 1
ATOM 2056 C C . GLU A 1 261 ? 12.558 -6.694 61.772 1.00 60.78 261 GLU A C 1
ATOM 2058 O O . GLU A 1 261 ? 13.520 -6.048 61.366 1.00 60.78 261 GLU A O 1
ATOM 2063 N N . LEU A 1 262 ? 11.423 -6.768 61.077 1.00 52.72 262 LEU A N 1
ATOM 2064 C CA . LEU A 1 262 ? 11.181 -6.160 59.770 1.00 52.72 262 LEU A CA 1
ATOM 2065 C C . LEU A 1 262 ? 11.178 -4.624 59.839 1.00 52.72 262 LEU A C 1
ATOM 2067 O O . LEU A 1 262 ? 11.591 -3.978 58.880 1.00 52.72 262 LEU A O 1
ATOM 2071 N N . LEU A 1 263 ? 10.726 -4.043 60.959 1.00 55.22 263 LEU A N 1
ATOM 2072 C CA . LEU A 1 263 ? 10.723 -2.594 61.206 1.00 55.22 263 LEU A CA 1
ATOM 2073 C C . LEU A 1 263 ? 12.035 -2.073 61.821 1.00 55.22 263 LEU A C 1
ATOM 2075 O O . LEU A 1 263 ? 12.190 -0.861 61.957 1.00 55.22 263 LEU A O 1
ATOM 2079 N N . ARG A 1 264 ? 12.963 -2.960 62.209 1.00 59.50 264 ARG A N 1
ATOM 2080 C CA . ARG A 1 264 ? 14.230 -2.587 62.860 1.00 59.50 264 ARG A CA 1
ATOM 2081 C C . ARG A 1 264 ? 15.287 -2.094 61.871 1.00 59.50 264 ARG A C 1
ATOM 2083 O O . ARG A 1 264 ? 16.102 -1.265 62.255 1.00 59.50 264 ARG A O 1
ATOM 2090 N N . ASP A 1 265 ? 15.280 -2.596 60.635 1.00 58.38 265 ASP A N 1
ATOM 2091 C CA . ASP A 1 265 ? 16.271 -2.236 59.610 1.00 58.38 265 ASP A CA 1
ATOM 2092 C C . ASP A 1 265 ? 15.629 -2.253 58.196 1.00 58.38 265 ASP A C 1
ATOM 2094 O O . ASP A 1 265 ? 15.581 -3.298 57.536 1.00 58.38 265 ASP A O 1
ATOM 2098 N N . PRO A 1 266 ? 15.060 -1.121 57.728 1.00 54.03 266 PRO A N 1
ATOM 2099 C CA . PRO A 1 266 ? 14.329 -1.043 56.457 1.00 54.03 266 PRO A CA 1
ATOM 2100 C C . PRO A 1 266 ? 15.190 -1.352 55.224 1.00 54.03 266 PRO A C 1
ATOM 2102 O O . PRO A 1 266 ? 14.674 -1.833 54.216 1.00 54.03 266 PRO A O 1
ATOM 2105 N N . GLU A 1 267 ? 16.500 -1.102 55.294 1.00 54.62 267 GLU A N 1
ATOM 2106 C CA . GLU A 1 267 ? 17.409 -1.179 54.142 1.00 54.62 267 GLU A CA 1
ATOM 2107 C C . GLU A 1 267 ? 17.836 -2.613 53.788 1.00 54.62 267 GLU A C 1
ATOM 2109 O O . GLU A 1 267 ? 18.186 -2.897 52.639 1.00 54.62 267 GLU A O 1
ATOM 2114 N N . LYS A 1 268 ? 17.762 -3.550 54.744 1.00 54.22 268 LYS A N 1
ATOM 2115 C CA . LYS A 1 268 ? 18.165 -4.957 54.550 1.00 54.22 268 LYS A CA 1
ATOM 2116 C C . LYS A 1 268 ? 17.027 -5.885 54.136 1.00 54.22 268 LYS A C 1
ATOM 2118 O O . LYS A 1 268 ? 17.274 -7.037 53.780 1.00 54.22 268 LYS A O 1
ATOM 2123 N N . ASN A 1 269 ? 15.784 -5.407 54.140 1.00 51.62 269 ASN A N 1
ATOM 2124 C CA . ASN A 1 269 ? 14.646 -6.230 53.760 1.00 51.62 269 ASN A CA 1
ATOM 2125 C C . ASN A 1 269 ? 14.445 -6.292 52.240 1.00 51.62 269 ASN A C 1
ATOM 2127 O O . ASN A 1 269 ? 13.922 -5.368 51.615 1.00 51.62 269 ASN A O 1
ATOM 2131 N N . LEU A 1 270 ? 14.754 -7.450 51.654 1.00 53.12 270 LEU A N 1
ATOM 2132 C CA . LEU A 1 270 ? 14.463 -7.765 50.249 1.00 53.12 270 LEU A CA 1
ATOM 2133 C C . LEU A 1 270 ? 12.964 -7.664 49.903 1.00 53.12 270 LEU A C 1
ATOM 2135 O O . LEU A 1 270 ? 12.637 -7.360 48.763 1.00 53.12 270 LEU A O 1
ATOM 2139 N N . LEU A 1 271 ? 12.059 -7.836 50.876 1.00 50.62 271 LEU A N 1
ATOM 2140 C CA . LEU A 1 271 ? 10.608 -7.684 50.685 1.00 50.62 271 LEU A CA 1
ATOM 2141 C C . LEU A 1 271 ? 10.164 -6.227 50.444 1.00 50.62 271 LEU A C 1
ATOM 2143 O O . LEU A 1 271 ? 9.131 -6.001 49.816 1.00 50.62 271 LEU A O 1
ATOM 2147 N N . TRP A 1 272 ? 10.932 -5.237 50.920 1.00 44.72 272 TRP A N 1
ATOM 2148 C CA . TRP A 1 272 ? 10.646 -3.808 50.716 1.00 44.72 272 TRP A CA 1
ATOM 2149 C C . TRP A 1 272 ? 11.292 -3.240 49.449 1.00 44.72 272 TRP A C 1
ATOM 2151 O O . TRP A 1 272 ? 10.890 -2.169 48.988 1.00 44.72 272 TRP A O 1
ATOM 2161 N N . LYS A 1 273 ? 12.214 -3.982 48.819 1.00 45.22 273 LYS A N 1
ATOM 2162 C CA . LYS A 1 273 ? 12.627 -3.733 47.435 1.00 45.22 273 LYS A CA 1
ATOM 2163 C C . LYS A 1 273 ? 11.473 -4.125 46.518 1.00 45.22 273 LYS A C 1
ATOM 2165 O O . LYS A 1 273 ? 11.478 -5.183 45.896 1.00 45.22 273 LYS A O 1
ATOM 2170 N N . ARG A 1 274 ? 10.453 -3.266 46.440 1.00 43.09 274 ARG A N 1
ATOM 2171 C CA . ARG A 1 274 ? 9.457 -3.363 45.375 1.00 43.09 274 ARG A CA 1
ATOM 2172 C C . ARG A 1 274 ? 10.237 -3.384 44.061 1.00 43.09 274 ARG A C 1
ATOM 2174 O O . ARG A 1 274 ? 11.012 -2.453 43.834 1.00 43.09 274 ARG A O 1
ATOM 2181 N N . PRO A 1 275 ? 10.046 -4.383 43.185 1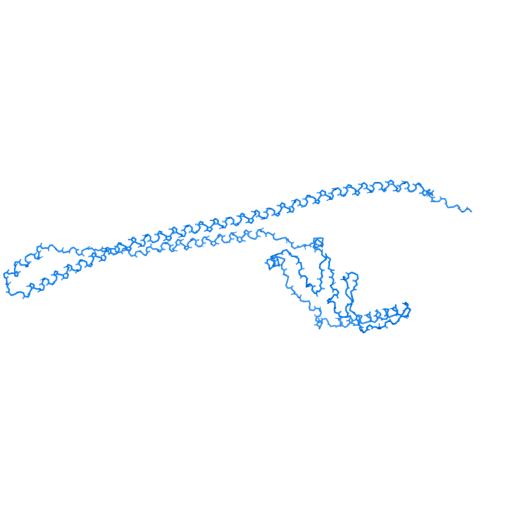.00 38.53 275 PRO A N 1
ATOM 2182 C CA . PRO A 1 275 ? 10.411 -4.190 41.803 1.00 38.53 275 PRO A CA 1
ATOM 2183 C C . PRO A 1 275 ? 9.579 -2.994 41.358 1.00 38.53 275 PRO A C 1
ATOM 2185 O O . PRO A 1 275 ? 8.356 -3.084 41.241 1.00 38.53 275 PRO A O 1
ATOM 2188 N N . THR A 1 276 ? 10.219 -1.849 41.162 1.00 43.56 276 THR A N 1
ATOM 2189 C CA . THR A 1 276 ? 9.675 -0.797 40.321 1.00 43.56 276 THR A CA 1
ATOM 2190 C C . THR A 1 276 ? 9.612 -1.392 38.922 1.00 43.56 276 THR A C 1
ATOM 2192 O O . THR A 1 276 ? 10.488 -1.191 38.084 1.00 43.56 276 THR A O 1
ATOM 2195 N N . ARG A 1 277 ? 8.579 -2.206 38.662 1.00 48.62 277 ARG A N 1
ATOM 2196 C CA . ARG A 1 277 ? 8.154 -2.458 37.294 1.00 48.62 277 ARG A CA 1
ATOM 2197 C C . ARG A 1 277 ? 7.881 -1.072 36.737 1.00 48.62 277 ARG A C 1
ATOM 2199 O O . ARG A 1 277 ? 7.028 -0.358 37.264 1.00 48.62 277 ARG A O 1
ATOM 2206 N N . LYS A 1 278 ? 8.671 -0.683 35.733 1.00 49.16 278 LYS A N 1
ATOM 2207 C CA . LYS A 1 278 ? 8.386 0.483 34.896 1.00 49.16 278 LYS A CA 1
ATOM 2208 C C . LYS A 1 278 ? 6.894 0.458 34.601 1.00 49.16 278 LYS A C 1
ATOM 2210 O O . LYS A 1 278 ? 6.387 -0.609 34.265 1.00 49.16 278 LYS A O 1
ATOM 2215 N N . THR A 1 279 ? 6.208 1.579 34.780 1.00 46.06 279 THR A N 1
ATOM 2216 C CA . THR A 1 279 ? 4.795 1.712 34.433 1.00 46.06 279 THR A CA 1
ATOM 2217 C C . THR A 1 279 ? 4.644 1.299 32.973 1.00 46.06 279 THR A C 1
ATOM 2219 O O . THR A 1 279 ? 5.065 2.018 32.071 1.00 46.06 279 THR A O 1
ATOM 2222 N N . ILE A 1 280 ? 4.166 0.079 32.740 1.00 54.50 280 ILE A N 1
ATOM 2223 C CA . ILE A 1 280 ? 3.925 -0.421 31.395 1.00 54.50 280 ILE A CA 1
ATOM 2224 C C . ILE A 1 280 ? 2.575 0.162 31.005 1.00 54.50 280 ILE A C 1
ATOM 2226 O O . ILE A 1 280 ? 1.574 -0.153 31.643 1.00 54.50 280 ILE A O 1
ATOM 2230 N N . SER A 1 281 ? 2.560 1.046 30.009 1.00 56.50 281 SER A N 1
ATOM 2231 C CA . SER A 1 281 ? 1.311 1.602 29.484 1.00 56.50 281 SER A CA 1
ATOM 2232 C C . SER A 1 281 ? 0.406 0.467 28.998 1.00 56.50 281 SER A C 1
ATOM 2234 O O . SER A 1 281 ? 0.878 -0.464 28.342 1.00 56.50 281 SER A O 1
ATOM 2236 N N . ARG A 1 282 ? -0.899 0.554 29.269 1.00 59.81 282 ARG A N 1
ATOM 2237 C CA . ARG A 1 282 ? -1.911 -0.371 28.735 1.00 59.81 282 ARG A CA 1
ATOM 2238 C C . ARG A 1 282 ? -1.837 -0.501 27.213 1.00 59.81 282 ARG A C 1
ATOM 2240 O O . ARG A 1 282 ? -1.973 -1.608 26.706 1.00 59.81 282 ARG A O 1
ATOM 2247 N N . MET A 1 283 ? -1.482 0.572 26.502 1.00 56.59 283 MET A N 1
ATOM 2248 C CA . MET A 1 283 ? -1.213 0.546 25.058 1.00 56.59 283 MET A CA 1
ATOM 2249 C C . MET A 1 283 ? -0.100 -0.448 24.686 1.00 56.59 283 MET A C 1
ATOM 2251 O O . MET A 1 283 ? -0.229 -1.205 23.726 1.00 56.59 283 MET A O 1
ATOM 2255 N N . TYR A 1 284 ? 0.982 -0.503 25.470 1.00 62.78 284 TYR A N 1
ATOM 2256 C CA . TYR A 1 284 ? 2.064 -1.469 25.255 1.00 62.78 284 TYR A CA 1
ATOM 2257 C C . TYR A 1 284 ? 1.594 -2.910 25.501 1.00 62.78 284 TYR A C 1
ATOM 2259 O O . TYR A 1 284 ? 2.012 -3.824 24.798 1.00 62.78 284 TYR A O 1
ATOM 2267 N N . LEU A 1 285 ? 0.715 -3.135 26.483 1.00 62.06 285 LEU A N 1
ATOM 2268 C CA . LEU A 1 285 ? 0.164 -4.469 26.743 1.00 62.06 285 LEU A CA 1
ATOM 2269 C C . LEU A 1 285 ? -0.781 -4.924 25.620 1.00 62.06 285 LEU A C 1
ATOM 2271 O O . LEU A 1 285 ? -0.667 -6.062 25.177 1.00 62.06 285 LEU A O 1
ATOM 2275 N N . LEU A 1 286 ? -1.641 -4.033 25.118 1.00 57.38 286 LEU A N 1
ATOM 2276 C CA . LEU A 1 286 ? -2.583 -4.323 24.028 1.00 57.38 286 LEU A CA 1
ATOM 2277 C C . LEU A 1 286 ? -1.885 -4.573 22.683 1.00 57.38 286 LEU A C 1
ATOM 2279 O O . LEU A 1 286 ? -2.306 -5.431 21.917 1.00 57.38 286 LEU A O 1
ATOM 2283 N N . THR A 1 287 ? -0.792 -3.860 22.407 1.00 57.91 287 THR A N 1
ATOM 2284 C CA . THR A 1 287 ? 0.006 -4.051 21.181 1.00 57.91 287 THR A CA 1
ATOM 2285 C C . THR A 1 287 ? 0.897 -5.292 21.236 1.00 57.91 287 THR A C 1
ATOM 2287 O O . THR A 1 287 ? 1.131 -5.925 20.210 1.00 57.91 287 THR A O 1
ATOM 2290 N N . LYS A 1 288 ? 1.394 -5.669 22.421 1.00 54.41 288 LYS A N 1
ATOM 2291 C CA . LYS A 1 288 ? 2.244 -6.857 22.605 1.00 54.41 288 LYS A CA 1
ATOM 2292 C C . LYS A 1 288 ? 1.458 -8.169 22.673 1.00 54.41 288 LYS A C 1
ATOM 2294 O O . LYS A 1 288 ? 2.009 -9.209 22.323 1.00 54.41 288 LYS A O 1
ATOM 2299 N N . TYR A 1 289 ? 0.202 -8.120 23.113 1.00 55.34 289 TYR A N 1
ATOM 2300 C CA . TYR A 1 289 ? -0.688 -9.278 23.217 1.00 55.34 289 TYR A CA 1
ATOM 2301 C C . TYR A 1 289 ? -2.004 -8.999 22.465 1.00 55.34 289 TYR A C 1
ATOM 2303 O O . TYR A 1 289 ? -3.033 -8.761 23.099 1.00 55.34 289 TYR A O 1
ATOM 2311 N N . PRO A 1 290 ? -1.979 -8.979 21.117 1.00 44.00 290 PRO A N 1
ATOM 2312 C CA . PRO A 1 290 ? -3.160 -8.720 20.301 1.00 44.00 290 PRO A CA 1
ATOM 2313 C C . PRO A 1 290 ? -4.069 -9.958 20.300 1.00 44.00 290 PRO A C 1
ATOM 2315 O O . PRO A 1 290 ? -3.918 -10.866 19.487 1.00 44.00 290 PRO A O 1
ATOM 2318 N N . GLY A 1 291 ? -4.989 -10.026 21.257 1.00 45.19 291 GLY A N 1
ATOM 2319 C CA . GLY A 1 291 ? -5.952 -11.116 21.389 1.00 45.19 291 GLY A CA 1
ATOM 2320 C C . GLY A 1 291 ? -6.789 -10.959 22.652 1.00 45.19 291 GLY A C 1
ATOM 2321 O O . GLY A 1 291 ? -6.313 -10.395 23.639 1.00 45.19 291 GLY A O 1
ATOM 2322 N N . ASP A 1 292 ? -8.040 -11.421 22.581 1.00 46.59 292 ASP A N 1
ATOM 2323 C CA . ASP A 1 292 ? -9.039 -11.426 23.654 1.00 46.59 292 ASP A CA 1
ATOM 2324 C C . ASP A 1 292 ? -8.355 -11.769 24.982 1.00 46.59 292 ASP A C 1
ATOM 2326 O O . ASP A 1 292 ? -7.880 -12.888 25.180 1.00 46.59 292 ASP A O 1
ATOM 2330 N N . THR A 1 293 ? -8.158 -10.764 25.838 1.00 46.19 293 THR A N 1
ATOM 2331 C CA . THR A 1 293 ? -7.266 -10.881 26.993 1.00 46.19 293 THR A CA 1
ATOM 2332 C C . THR A 1 293 ? -7.992 -11.630 28.102 1.00 46.19 293 THR A C 1
ATOM 2334 O O . THR A 1 293 ? -8.320 -11.078 29.151 1.00 46.19 293 THR A O 1
ATOM 2337 N N . THR A 1 294 ? -8.237 -12.924 27.901 1.00 43.66 294 THR A N 1
ATOM 2338 C CA . THR A 1 294 ? -8.244 -13.849 29.024 1.00 43.66 294 THR A CA 1
ATOM 2339 C C . THR A 1 294 ? -6.895 -13.663 29.695 1.00 43.66 294 THR A C 1
ATOM 2341 O O . THR A 1 294 ? -5.866 -13.949 29.085 1.00 43.66 294 THR A O 1
ATOM 2344 N N . MET A 1 295 ? -6.873 -13.095 30.906 1.00 46.53 295 MET A N 1
ATOM 2345 C CA . MET A 1 295 ? -5.666 -13.122 31.726 1.00 46.53 295 MET A CA 1
ATOM 2346 C C . MET A 1 295 ? -5.215 -14.585 31.764 1.00 46.53 295 MET A C 1
ATOM 2348 O O . MET A 1 295 ? -5.877 -15.409 32.388 1.00 46.53 295 MET A O 1
ATOM 2352 N N . GLU A 1 296 ? -4.130 -14.926 31.071 1.00 42.53 296 GLU A N 1
ATOM 2353 C CA . GLU A 1 296 ? -3.475 -16.214 31.254 1.00 42.53 296 GLU A CA 1
ATOM 2354 C C . GLU A 1 296 ? -2.845 -16.174 32.640 1.00 42.53 296 GLU A C 1
ATOM 2356 O O . GLU A 1 296 ? -1.718 -15.730 32.862 1.00 42.53 296 GLU A O 1
ATOM 2361 N N . VAL A 1 297 ? -3.656 -16.544 33.619 1.00 50.84 297 VAL A N 1
ATOM 2362 C CA . VAL A 1 297 ? -3.161 -16.997 34.902 1.00 50.84 297 VAL A CA 1
ATOM 2363 C C . VAL A 1 297 ? -2.579 -18.375 34.627 1.00 50.84 297 VAL A C 1
ATOM 2365 O O . VAL A 1 297 ? -3.208 -19.149 33.907 1.00 50.84 297 VAL A O 1
ATOM 2368 N N . ASP A 1 298 ? -1.380 -18.662 35.141 1.00 50.78 298 ASP A N 1
ATOM 2369 C CA . ASP A 1 298 ? -0.797 -20.001 35.029 1.00 50.78 298 ASP A CA 1
ATOM 2370 C C . ASP A 1 298 ? -1.881 -21.021 35.419 1.00 50.78 298 ASP A C 1
ATOM 2372 O O . ASP A 1 298 ? -2.359 -20.973 36.564 1.00 50.78 298 ASP A O 1
ATOM 2376 N N . PRO A 1 299 ? -2.318 -21.889 34.485 1.00 52.38 299 PRO A N 1
ATOM 2377 C CA . PRO A 1 299 ? -3.396 -22.836 34.744 1.00 52.38 299 PRO A CA 1
ATOM 2378 C C . PRO A 1 299 ? -3.040 -23.784 35.892 1.00 52.38 299 PRO A C 1
ATOM 2380 O O . PRO A 1 299 ? -3.935 -24.357 36.501 1.00 52.38 299 PRO A O 1
ATOM 2383 N N . ASN A 1 300 ? -1.750 -23.880 36.231 1.00 49.69 300 ASN A N 1
ATOM 2384 C CA . ASN A 1 300 ? -1.222 -24.616 37.367 1.00 49.69 300 ASN A CA 1
ATOM 2385 C C . ASN A 1 300 ? -1.030 -23.733 38.617 1.00 49.69 300 ASN A C 1
ATOM 2387 O O . ASN A 1 300 ? -0.163 -24.018 39.434 1.00 49.69 300 ASN A O 1
ATOM 2391 N N . THR A 1 301 ? -1.712 -22.599 38.778 1.00 49.81 301 THR A N 1
ATOM 2392 C CA . THR A 1 301 ? -1.602 -21.792 40.013 1.00 49.81 301 THR A CA 1
ATOM 2393 C C . THR A 1 301 ? -2.927 -21.158 40.420 1.00 49.81 301 THR A C 1
ATOM 2395 O O . THR A 1 301 ? -3.265 -21.118 41.607 1.00 49.81 301 THR A O 1
ATOM 2398 N N . ALA A 1 302 ? -3.694 -20.638 39.466 1.00 51.94 302 ALA A N 1
ATOM 2399 C CA . ALA A 1 302 ? -4.978 -20.024 39.763 1.00 51.94 302 ALA A CA 1
ATOM 2400 C C . ALA A 1 302 ? -5.901 -20.038 38.546 1.00 51.94 302 ALA A C 1
ATOM 2402 O O . ALA A 1 302 ? -5.466 -20.028 37.401 1.00 51.94 302 ALA A O 1
ATOM 2403 N N . THR A 1 303 ? -7.200 -20.039 38.825 1.00 52.03 303 THR A N 1
ATOM 2404 C CA . THR A 1 303 ? -8.266 -20.083 37.825 1.00 52.03 303 THR A CA 1
ATOM 2405 C C . THR A 1 303 ? -9.119 -18.820 37.902 1.00 52.03 303 THR A C 1
ATOM 2407 O O . THR A 1 303 ? -9.398 -18.292 38.987 1.00 52.03 303 THR A O 1
ATOM 2410 N N . LEU A 1 304 ? -9.531 -18.325 36.734 1.00 50.66 304 LEU A N 1
ATOM 2411 C CA . LEU A 1 304 ? -10.536 -17.270 36.595 1.00 50.66 304 LEU A CA 1
ATOM 2412 C C . LEU A 1 304 ? -11.932 -17.895 36.691 1.00 50.66 304 LEU A C 1
ATOM 2414 O O . LEU A 1 304 ? -12.191 -18.911 36.046 1.00 50.66 304 LEU A O 1
ATOM 2418 N N . LYS A 1 305 ? -12.818 -17.296 37.490 1.00 51.59 305 LYS A N 1
ATOM 2419 C CA . LYS A 1 305 ? -14.245 -17.643 37.545 1.00 51.59 305 LYS A CA 1
ATOM 2420 C C . LYS A 1 305 ? -15.115 -16.546 36.962 1.00 51.59 305 LYS A C 1
ATOM 2422 O O . LYS A 1 305 ? -14.818 -15.363 37.251 1.00 51.59 305 LYS A O 1
#

Foldseek 3Di:
DDDPVPDDDDDPVVVVVVVVVVVVVVVVVVVVVVVVVVVVVVVVVVVVVVVVVVVVVVVVVVVVVVVVVVVVVVVVVVVLVVVVVVVVVVLVVVVVVVVVVVVVVVVVVVVLVVVVVVLVPDPPPVCSVVVVVVSPVPDDDCPPPPVPPVPPPVCVVVVVVVVVVVVVVVVVVVVVVVVVVVPDDDADDPDPVSVVVVDFDKAWDPVQDDPQWDADDRRSDTDGHDDDDDDDDDDDPVVVVVVVVVSVVVVVVVVVVVVVVCVPDVVPDPVNPDPPPPPQGPVNVCVVDVDDCPPPDPPSTMDTD

InterPro domains:
  IPR051051 E3 ubiquitin-protein ligase TRIM/RNF [PTHR25465] (2-221)
  IPR058030 TRIM8/14/16/25/29/45/65, coiled-coil region [PF25600] (34-172)